Protein AF-A0A409W1I8-F1 (afdb_monomer_lite)

Radius of gyration: 42.02 Å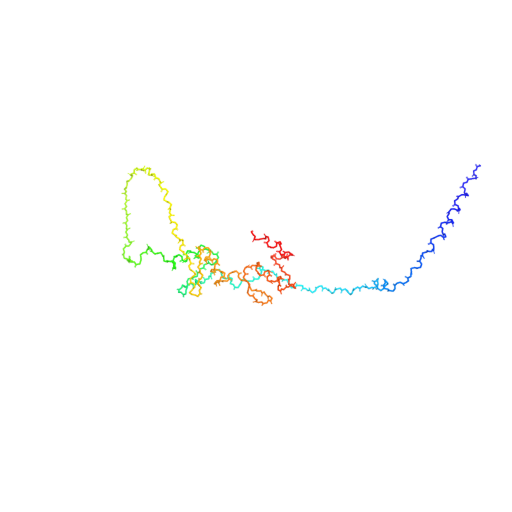; chains: 1; bounding box: 110×68×109 Å

Sequence (216 aa):
MTQCAAYRRSYLLARFNQQTNRLPRRRFDPIRNALATYTPPPRGPPEPMETIDIRNVPLVNAFLYNRCIAPLCEDFVDGGDPAAFVLHIRMKHRGLKGCCEQESRNCAGESDDDGDDEEAEVGEYKEQEEEKDSEGALHCLDPECATIAADEDVLYNHTITVHWNMDKHRCPKCSKTIGGHERGLARHIWSRHPDVKVLSGGRPISDWDEYRAWGA

pLDDT: mean 79.37, std 17.4, range [42.19, 97.19]

Foldseek 3Di:
DDDDDDPPDPPPVVVVPPPPPCPDPPPDDVVVVVVVPDDDDPDPDPDPQAEDALVPFDAPFPDQWDAAQAPPGRDTFRLVDLVSVVVCCVPPPVPPPPDDPPDPPDPPDDDDDDDDDDDDDPDDDDPDPPPPPQQPWDAANHPVGRDTHSDSVRNSVCCCVPPVRRQWTQAPPPRDIFGDHSLRNVVCCVVPPVSYFYHHPNHTPPDPVVVVVPPD

Structure (mmCIF, N/CA/C/O backbone):
data_AF-A0A409W1I8-F1
#
_entry.id   AF-A0A409W1I8-F1
#
loop_
_atom_site.group_PDB
_atom_site.id
_atom_site.type_symbol
_atom_site.label_atom_id
_atom_site.label_alt_id
_atom_site.label_comp_id
_atom_site.label_asym_id
_atom_site.label_entity_id
_atom_site.label_seq_id
_atom_site.pdbx_PDB_ins_code
_atom_site.Cartn_x
_atom_site.Cartn_y
_atom_site.Cartn_z
_atom_site.occupancy
_atom_site.B_iso_or_equiv
_atom_site.auth_seq_id
_atom_site.auth_comp_id
_atom_site.auth_asym_id
_atom_site.auth_atom_id
_atom_site.pdbx_PDB_model_num
ATOM 1 N N . MET A 1 1 ? -70.677 53.258 64.021 1.00 51.59 1 MET A N 1
ATOM 2 C CA . MET A 1 1 ? -71.608 52.295 63.395 1.00 51.59 1 MET A CA 1
ATOM 3 C C . MET A 1 1 ? -70.889 51.594 62.251 1.00 51.59 1 MET A C 1
ATOM 5 O O . MET A 1 1 ? -70.875 52.145 61.167 1.00 51.59 1 MET A O 1
ATOM 9 N N . THR A 1 2 ? -70.270 50.432 62.480 1.00 44.84 2 THR A N 1
ATOM 10 C CA . THR A 1 2 ? -69.770 49.547 61.403 1.00 44.84 2 THR A CA 1
ATOM 11 C C . THR A 1 2 ? -69.440 48.163 61.979 1.00 44.84 2 THR A C 1
ATOM 13 O O . THR A 1 2 ? -68.296 47.826 62.259 1.00 44.84 2 THR A O 1
ATOM 16 N N . GLN A 1 3 ? -70.476 47.343 62.168 1.00 46.91 3 GLN A N 1
ATOM 17 C CA . GLN A 1 3 ? -70.364 45.883 62.239 1.00 46.91 3 GLN A CA 1
ATOM 18 C C . GLN A 1 3 ? -71.091 45.327 61.013 1.00 46.91 3 GLN A C 1
ATOM 20 O O . GLN A 1 3 ? -72.315 45.300 61.016 1.00 46.91 3 GLN A O 1
ATOM 25 N N . CYS A 1 4 ? -70.369 44.946 59.954 1.00 52.38 4 CYS A N 1
ATOM 26 C CA . CYS A 1 4 ? -70.878 44.087 58.868 1.00 52.38 4 CYS A CA 1
ATOM 27 C C . CYS A 1 4 ? -69.763 43.767 57.855 1.00 52.38 4 CYS A C 1
ATOM 29 O O . CYS A 1 4 ? -69.696 44.392 56.803 1.00 52.38 4 CYS A O 1
ATOM 31 N N . ALA A 1 5 ? -68.874 42.806 58.145 1.00 51.56 5 ALA A N 1
ATOM 32 C CA . ALA A 1 5 ? -67.987 42.245 57.106 1.00 51.56 5 ALA A CA 1
ATOM 33 C C . ALA A 1 5 ? -67.347 40.873 57.425 1.00 51.56 5 ALA A C 1
ATOM 35 O O . ALA A 1 5 ? -66.432 40.464 56.719 1.00 51.56 5 ALA A O 1
ATOM 36 N N . ALA A 1 6 ? -67.775 40.139 58.461 1.00 52.59 6 ALA A N 1
ATOM 37 C CA . ALA A 1 6 ? -67.016 38.968 58.937 1.00 52.59 6 ALA A CA 1
ATOM 38 C C . ALA A 1 6 ? -67.727 37.604 58.812 1.00 52.59 6 ALA A C 1
ATOM 40 O O . ALA A 1 6 ? -67.253 36.632 59.389 1.00 52.59 6 ALA A O 1
ATOM 41 N N . TYR A 1 7 ? -68.838 37.485 58.069 1.00 52.19 7 TYR A N 1
ATOM 42 C CA . TYR A 1 7 ? -69.670 36.264 58.116 1.00 52.19 7 TYR A CA 1
ATOM 43 C C . TYR A 1 7 ? -69.936 35.553 56.772 1.00 52.19 7 TYR A C 1
ATOM 45 O O . TYR A 1 7 ? -70.933 34.855 56.624 1.00 52.19 7 TYR A O 1
ATOM 53 N N . ARG A 1 8 ? -69.067 35.686 55.758 1.00 51.91 8 ARG A N 1
ATOM 54 C CA . ARG A 1 8 ? -69.255 34.983 54.460 1.00 51.91 8 ARG A CA 1
ATOM 55 C C . ARG A 1 8 ? -68.022 34.270 53.883 1.00 51.91 8 ARG A C 1
ATOM 57 O O . ARG A 1 8 ? -68.004 33.970 52.695 1.00 51.91 8 ARG A O 1
ATOM 64 N N . ARG A 1 9 ? -66.999 33.949 54.687 1.00 51.38 9 ARG A N 1
ATOM 65 C CA . ARG A 1 9 ? -65.808 33.197 54.210 1.00 51.38 9 ARG A CA 1
ATOM 66 C C . ARG A 1 9 ? -65.642 31.774 54.757 1.00 51.38 9 ARG A C 1
ATOM 68 O O . ARG A 1 9 ? -64.768 31.061 54.283 1.00 51.38 9 ARG A O 1
ATOM 75 N N . SER A 1 10 ? -66.481 31.323 55.686 1.00 52.91 10 SER A N 1
ATOM 76 C CA . SER A 1 10 ? -66.305 30.022 56.354 1.00 52.91 10 SER A CA 1
ATOM 77 C C . SER A 1 10 ? -67.003 28.834 55.677 1.00 52.91 10 SER A C 1
ATOM 79 O O . SER A 1 10 ? -66.655 27.696 55.970 1.00 52.91 10 SER A O 1
ATOM 81 N N . TYR A 1 11 ? -67.932 29.049 54.737 1.00 50.25 11 TYR A N 1
ATOM 82 C CA . TYR A 1 11 ? -68.751 27.950 54.193 1.00 50.25 11 TYR A CA 1
ATOM 83 C C . TYR A 1 11 ? -68.292 27.360 52.847 1.00 50.25 11 TYR A C 1
ATOM 85 O O . TYR A 1 11 ? -68.778 26.296 52.469 1.00 50.25 11 TYR A O 1
ATOM 93 N N . LEU A 1 12 ? -67.331 27.966 52.135 1.00 51.12 12 LEU A N 1
ATOM 94 C CA . LEU A 1 12 ? -66.837 27.424 50.852 1.00 51.12 12 LEU A CA 1
ATOM 95 C C . LEU A 1 12 ? -65.575 26.548 50.970 1.00 51.12 12 LEU A C 1
ATOM 97 O O . LEU A 1 12 ? -65.317 25.743 50.081 1.00 51.12 12 LEU A O 1
ATOM 101 N N . LEU A 1 13 ? -64.834 26.611 52.082 1.00 51.97 13 LEU A N 1
ATOM 102 C CA . LEU A 1 13 ? -63.660 25.750 52.315 1.00 51.97 13 LEU A CA 1
ATOM 103 C C . LEU A 1 13 ? -64.008 24.361 52.883 1.00 51.97 13 LEU A C 1
ATOM 105 O O . LEU A 1 13 ? -63.177 23.458 52.846 1.00 51.97 13 LEU A O 1
ATOM 109 N N . ALA A 1 14 ? -65.240 24.148 53.358 1.00 52.56 14 ALA A N 1
ATOM 110 C CA . ALA A 1 14 ? -65.647 22.873 53.954 1.00 52.56 14 ALA A CA 1
ATOM 111 C C . ALA A 1 14 ? -66.131 21.821 52.932 1.00 52.56 14 ALA A C 1
ATOM 113 O O . ALA A 1 14 ? -66.128 20.632 53.241 1.00 52.56 14 ALA A O 1
ATOM 114 N N . ARG A 1 15 ? -66.511 22.214 51.704 1.00 48.47 15 ARG A N 1
ATOM 115 C CA . ARG A 1 15 ? -66.964 21.262 50.664 1.00 48.47 15 ARG A CA 1
ATOM 116 C C . ARG A 1 15 ? -65.869 20.778 49.714 1.00 48.47 15 ARG A C 1
ATOM 118 O O . ARG A 1 15 ? -66.042 19.730 49.104 1.00 48.47 15 ARG A O 1
ATOM 125 N N . PHE A 1 16 ? -64.734 21.471 49.630 1.00 49.16 16 PHE A N 1
ATOM 126 C CA . PHE A 1 16 ? -63.628 21.048 48.761 1.00 49.16 16 PHE A CA 1
ATOM 127 C C . PHE A 1 16 ? -62.739 19.956 49.386 1.00 49.16 16 PHE A C 1
ATOM 129 O O . PHE A 1 16 ? -61.975 19.303 48.683 1.00 49.16 16 PHE A O 1
ATOM 136 N N . ASN A 1 17 ? -62.865 19.708 50.696 1.00 49.81 17 ASN A N 1
ATOM 137 C CA . ASN A 1 17 ? -61.962 18.818 51.436 1.00 49.81 17 ASN A CA 1
ATOM 138 C C . ASN A 1 17 ? -62.467 17.370 51.610 1.00 49.81 17 ASN A C 1
ATOM 140 O O . ASN A 1 17 ? -61.800 16.561 52.248 1.00 49.81 17 ASN A O 1
ATOM 144 N N . GLN A 1 18 ? -63.631 17.015 51.050 1.00 52.94 18 GLN A N 1
ATOM 145 C CA . GLN A 1 18 ? -64.168 15.643 51.133 1.00 52.94 18 GLN A CA 1
ATOM 146 C C . GLN A 1 18 ? -64.043 14.830 49.833 1.00 52.94 18 GLN A C 1
ATOM 148 O O . GLN A 1 18 ? -64.330 13.635 49.846 1.00 52.94 18 GLN A O 1
ATOM 153 N N . GLN A 1 19 ? -63.584 15.421 48.722 1.00 54.00 19 GLN A N 1
ATOM 154 C CA . GLN A 1 19 ? -63.458 14.708 47.438 1.00 54.00 19 GLN A CA 1
ATOM 155 C C . GLN A 1 19 ? -62.031 14.260 47.082 1.00 54.00 19 GLN A C 1
ATOM 157 O O . GLN A 1 19 ? -61.868 13.442 46.182 1.00 54.00 19 GLN A O 1
ATOM 162 N N . THR A 1 20 ? -60.994 14.700 47.798 1.00 54.78 20 THR A N 1
ATOM 163 C CA . THR A 1 20 ? -59.593 14.402 47.434 1.00 54.78 20 THR A CA 1
ATOM 164 C C . THR A 1 20 ? -59.010 13.140 48.083 1.00 54.78 20 THR A C 1
ATOM 166 O O . THR A 1 20 ? -57.935 12.700 47.690 1.00 54.78 20 THR A O 1
ATOM 169 N N . ASN A 1 21 ? -59.717 12.490 49.015 1.00 55.75 21 ASN A N 1
ATOM 170 C CA . ASN A 1 21 ? -59.185 11.349 49.783 1.00 55.75 21 ASN A CA 1
ATOM 171 C C . ASN A 1 21 ? -59.593 9.957 49.273 1.00 55.75 21 ASN A C 1
ATOM 173 O O . ASN A 1 21 ? -59.450 8.961 49.981 1.00 55.75 21 ASN A O 1
ATOM 177 N N . ARG A 1 22 ? -60.071 9.848 48.031 1.00 56.28 22 ARG A N 1
ATOM 178 C CA . ARG A 1 22 ? -60.242 8.550 47.360 1.00 56.28 22 ARG A CA 1
ATOM 179 C C . ARG A 1 22 ? -59.278 8.430 46.194 1.00 56.28 22 ARG A C 1
ATOM 181 O O . ARG A 1 22 ? -59.695 8.221 45.059 1.00 56.28 22 ARG A O 1
ATOM 188 N N . LEU A 1 23 ? -57.979 8.551 46.475 1.00 65.12 23 LEU A N 1
ATOM 189 C CA . LEU A 1 23 ? -56.995 8.058 45.520 1.00 65.12 23 LEU A CA 1
ATOM 190 C C . LEU A 1 23 ? -57.298 6.569 45.293 1.00 65.12 23 LEU A C 1
ATOM 192 O O . LEU A 1 23 ? -57.394 5.816 46.270 1.00 65.12 23 LEU A O 1
ATOM 196 N N . PRO A 1 24 ? -57.529 6.141 44.040 1.00 68.00 24 PRO A N 1
ATOM 197 C CA . PRO A 1 24 ? -57.824 4.753 43.744 1.00 68.00 24 PRO A CA 1
ATOM 198 C C . PRO A 1 24 ? -56.685 3.914 44.307 1.00 68.00 24 PRO A C 1
ATOM 200 O O . PRO A 1 24 ? -55.518 4.164 43.995 1.00 68.00 24 PRO A O 1
ATOM 203 N N . ARG A 1 25 ? -57.025 2.953 45.177 1.00 68.31 25 ARG A N 1
ATOM 204 C CA . ARG A 1 25 ? -56.077 1.964 45.692 1.00 68.31 25 ARG A CA 1
ATOM 205 C C . ARG A 1 25 ? -55.400 1.332 44.483 1.00 68.31 25 ARG A C 1
ATOM 207 O O . ARG A 1 25 ? -56.008 0.510 43.796 1.00 68.31 25 ARG A O 1
ATOM 214 N N . ARG A 1 26 ? -54.173 1.770 44.183 1.00 74.44 26 ARG A N 1
ATOM 215 C CA . ARG A 1 26 ? -53.356 1.170 43.133 1.00 74.44 26 ARG A CA 1
ATOM 216 C C . ARG A 1 26 ? -53.223 -0.293 43.517 1.00 74.44 26 ARG A C 1
ATOM 218 O O . ARG A 1 26 ? -52.694 -0.599 44.584 1.00 74.44 26 ARG A O 1
ATOM 225 N N . ARG A 1 27 ? -53.785 -1.179 42.693 1.00 81.62 27 ARG A N 1
ATOM 226 C CA . ARG A 1 27 ? -53.572 -2.614 42.863 1.00 81.62 27 ARG A CA 1
ATOM 227 C C . ARG A 1 27 ? -52.066 -2.827 42.826 1.00 81.62 27 ARG A C 1
ATOM 229 O O . ARG A 1 27 ? -51.392 -2.292 41.946 1.00 81.62 27 ARG A O 1
ATOM 236 N N . PHE A 1 28 ? -51.562 -3.520 43.836 1.00 84.31 28 PHE A N 1
ATOM 237 C CA . PHE A 1 28 ? -50.166 -3.896 43.893 1.00 84.31 28 PHE A CA 1
ATOM 238 C C . PHE A 1 28 ? -49.864 -4.760 42.669 1.00 84.31 28 PHE A C 1
ATOM 240 O O . PHE A 1 28 ? -50.448 -5.831 42.511 1.00 84.31 28 PHE A O 1
ATOM 247 N N . ASP A 1 29 ? -49.013 -4.246 41.786 1.00 89.69 29 ASP A N 1
ATOM 248 C CA . ASP A 1 29 ? -48.508 -4.972 40.630 1.00 89.69 29 ASP A CA 1
ATOM 249 C C . ASP A 1 29 ? -47.079 -5.423 40.964 1.00 89.69 29 ASP A C 1
ATOM 251 O O . ASP A 1 29 ? -46.160 -4.591 40.972 1.00 89.69 29 ASP A O 1
ATOM 255 N N . PRO A 1 30 ? -46.884 -6.709 41.302 1.00 89.31 30 PRO A N 1
ATOM 256 C CA . PRO A 1 30 ? -45.584 -7.216 41.717 1.00 89.31 30 PRO A CA 1
ATOM 257 C C . PRO A 1 30 ? -44.529 -7.084 40.614 1.00 89.31 30 PRO A C 1
ATOM 259 O O . PRO A 1 30 ? -43.362 -6.875 40.934 1.00 89.31 30 PRO A O 1
ATOM 262 N N . ILE A 1 31 ? -44.917 -7.126 39.333 1.00 90.44 31 ILE A N 1
ATOM 263 C CA . ILE A 1 31 ? -43.986 -6.994 38.204 1.00 90.44 31 ILE A CA 1
ATOM 264 C C . ILE A 1 31 ? -43.498 -5.552 38.106 1.00 90.44 31 ILE A C 1
ATOM 266 O O . ILE A 1 31 ? -42.300 -5.298 37.999 1.00 90.44 31 ILE A O 1
ATOM 270 N N . ARG A 1 32 ? -44.415 -4.583 38.205 1.00 88.06 32 ARG A N 1
ATOM 271 C CA . ARG A 1 32 ? -44.055 -3.161 38.154 1.00 88.06 32 ARG A CA 1
ATOM 272 C C . ARG A 1 32 ? -43.187 -2.745 39.340 1.00 88.06 32 ARG A C 1
ATOM 274 O O . ARG A 1 32 ? -42.297 -1.918 39.168 1.00 88.06 32 ARG A O 1
ATOM 281 N N . ASN A 1 33 ? -43.427 -3.317 40.520 1.00 89.12 33 ASN A N 1
ATOM 282 C CA . ASN A 1 33 ? -42.585 -3.072 41.689 1.00 89.12 33 ASN A CA 1
ATOM 283 C C . ASN A 1 33 ? -41.202 -3.724 41.532 1.00 89.12 33 ASN A C 1
ATOM 285 O O . ASN A 1 33 ? -40.198 -3.063 41.762 1.00 89.12 33 ASN A O 1
ATOM 289 N N . ALA A 1 34 ? -41.142 -4.968 41.043 1.00 88.44 34 ALA A N 1
ATOM 290 C CA . ALA A 1 34 ? -39.881 -5.654 40.768 1.00 88.44 34 ALA A CA 1
ATOM 291 C C . ALA A 1 34 ? -39.017 -4.894 39.747 1.00 88.44 34 ALA A C 1
ATOM 293 O O . ALA A 1 34 ? -37.824 -4.718 39.978 1.00 88.44 34 ALA A O 1
ATOM 294 N N . LEU A 1 35 ? -39.620 -4.375 38.670 1.00 90.12 35 LEU A N 1
ATOM 295 C CA . LEU A 1 35 ? -38.932 -3.530 37.686 1.00 90.12 35 LEU A CA 1
ATOM 296 C C . LEU A 1 35 ? -38.488 -2.183 38.271 1.00 90.12 35 LEU A C 1
ATOM 298 O O . LEU A 1 35 ? -37.423 -1.696 37.912 1.00 90.12 35 LEU A O 1
ATOM 302 N N . ALA A 1 36 ? -39.271 -1.591 39.179 1.00 88.31 36 ALA A N 1
ATOM 303 C CA . ALA A 1 36 ? -38.895 -0.348 39.855 1.00 88.31 36 ALA A CA 1
ATOM 304 C C . ALA A 1 36 ? -37.726 -0.538 40.837 1.00 88.31 36 ALA A C 1
ATOM 306 O O . ALA A 1 36 ? -36.961 0.396 41.058 1.00 88.31 36 ALA A O 1
ATOM 307 N N . THR A 1 37 ? -37.579 -1.736 41.413 1.00 89.94 37 THR A N 1
ATOM 308 C CA . THR A 1 37 ? -36.455 -2.100 42.291 1.00 89.94 37 THR A CA 1
ATOM 309 C C . THR A 1 37 ? -35.274 -2.734 41.557 1.00 89.94 37 THR A C 1
ATOM 311 O O . THR A 1 37 ? -34.209 -2.895 42.150 1.00 89.94 37 THR A O 1
ATOM 314 N N . TYR A 1 38 ? -35.442 -3.117 40.289 1.00 89.69 38 TYR A N 1
ATOM 315 C CA . TYR A 1 38 ? -34.365 -3.683 39.490 1.00 89.69 38 TYR A CA 1
ATOM 316 C C . TYR A 1 38 ? -33.425 -2.570 39.037 1.00 89.69 38 TYR A C 1
ATOM 318 O O . TYR A 1 38 ? -33.612 -1.938 37.998 1.00 89.69 38 TYR A O 1
ATOM 326 N N . THR A 1 39 ? -32.380 -2.349 39.822 1.00 88.50 39 THR A N 1
ATOM 327 C CA . THR A 1 39 ? -31.193 -1.645 39.354 1.00 88.50 39 THR A CA 1
ATOM 328 C C . THR A 1 39 ? -30.332 -2.690 38.650 1.00 88.50 39 THR A C 1
ATOM 330 O O . THR A 1 39 ? -29.829 -3.589 39.332 1.00 88.50 39 THR A O 1
ATOM 333 N N . PRO A 1 40 ? -30.176 -2.653 37.311 1.00 85.94 40 PRO A N 1
ATOM 334 C CA . PRO A 1 40 ? -29.247 -3.558 36.652 1.00 85.94 40 PRO A CA 1
ATOM 335 C C . PRO A 1 40 ? -27.875 -3.404 37.318 1.00 85.94 40 PRO A C 1
ATOM 337 O O . PRO A 1 40 ? -27.510 -2.278 37.681 1.00 85.94 40 PRO A O 1
ATOM 340 N N . PRO A 1 41 ? -27.129 -4.506 37.518 1.00 86.25 41 PRO A N 1
ATOM 341 C CA . PRO A 1 41 ? -25.798 -4.419 38.096 1.00 86.25 41 PRO A CA 1
ATOM 342 C C . PRO A 1 41 ? -24.999 -3.374 37.309 1.00 86.25 41 PRO A C 1
ATOM 344 O O . PRO A 1 41 ? -25.114 -3.343 36.075 1.00 86.25 41 PRO A O 1
ATOM 347 N N . PRO A 1 42 ? -24.254 -2.481 37.989 1.00 84.12 42 PRO A N 1
ATOM 348 C CA . PRO A 1 42 ? -23.443 -1.490 37.304 1.00 84.12 42 PRO A CA 1
ATOM 349 C C . PRO A 1 42 ? -22.587 -2.238 36.292 1.00 84.12 42 PRO A C 1
ATOM 351 O O . PRO A 1 42 ? -21.862 -3.168 36.655 1.00 84.12 42 PRO A O 1
ATOM 354 N N . ARG A 1 43 ? -22.741 -1.890 35.008 1.00 84.38 43 ARG A N 1
ATOM 355 C CA . ARG A 1 43 ? -21.850 -2.417 33.977 1.00 84.38 43 ARG A CA 1
ATOM 356 C C . ARG A 1 43 ? -20.450 -2.086 34.473 1.00 84.38 43 ARG A C 1
ATOM 358 O O . ARG A 1 43 ? -20.193 -0.925 34.801 1.00 84.38 43 ARG A O 1
ATOM 365 N N . GLY A 1 44 ? -19.606 -3.107 34.619 1.00 81.69 44 GLY A N 1
ATOM 366 C CA . GLY A 1 44 ? -18.213 -2.897 34.992 1.00 81.69 44 GLY A CA 1
ATOM 367 C C . GLY A 1 44 ? -17.585 -1.841 34.077 1.00 81.69 44 GLY A C 1
ATOM 368 O O . GLY A 1 44 ? -18.122 -1.590 32.988 1.00 81.69 44 GLY A O 1
ATOM 369 N N . PRO A 1 45 ? -16.490 -1.190 34.507 1.00 79.31 45 PRO A N 1
ATOM 370 C CA . PRO A 1 45 ? -15.769 -0.285 33.624 1.00 79.31 45 PRO A CA 1
ATOM 371 C C . PRO A 1 45 ? -15.551 -1.011 32.290 1.00 79.31 45 PRO A C 1
ATOM 373 O O . PRO A 1 45 ? -15.152 -2.179 32.319 1.00 79.31 45 PRO A O 1
ATOM 376 N N . PRO A 1 46 ? -15.909 -0.391 31.150 1.00 77.62 46 PRO A N 1
ATOM 377 C CA . PRO A 1 46 ? -15.731 -1.033 29.859 1.00 77.62 46 PRO A CA 1
ATOM 378 C C . PRO A 1 46 ? -14.279 -1.492 29.775 1.00 77.62 46 PRO A C 1
ATOM 380 O O . PRO A 1 46 ? -13.376 -0.707 30.080 1.00 77.62 46 PRO A O 1
ATOM 383 N N . GLU A 1 47 ? -14.069 -2.767 29.443 1.00 77.88 47 GLU A N 1
ATOM 384 C CA . GLU A 1 47 ? -12.716 -3.276 29.252 1.00 77.88 47 GLU A CA 1
ATOM 385 C C . GLU A 1 47 ? -11.988 -2.351 28.270 1.00 77.88 47 GLU A C 1
ATOM 387 O O . GLU A 1 47 ? -12.614 -1.848 27.326 1.00 77.88 47 GLU A O 1
ATOM 392 N N . PRO A 1 48 ? -10.703 -2.046 28.518 1.00 77.62 48 PRO A N 1
ATOM 393 C CA . PRO A 1 48 ? -9.956 -1.162 27.644 1.00 77.62 48 PRO A CA 1
ATOM 394 C C . PRO A 1 48 ? -9.945 -1.782 26.248 1.00 77.62 48 PRO A C 1
ATOM 396 O O . PRO A 1 48 ? -9.296 -2.798 26.018 1.00 77.62 48 PRO A O 1
ATOM 399 N N . MET A 1 49 ? -10.700 -1.183 25.324 1.00 82.69 49 MET A N 1
ATOM 400 C CA . MET A 1 49 ? -10.655 -1.587 23.924 1.00 82.69 49 MET A CA 1
ATOM 401 C C . MET A 1 49 ? -9.227 -1.387 23.422 1.00 82.69 49 MET A C 1
ATOM 403 O O . MET A 1 49 ? -8.652 -0.309 23.596 1.00 82.69 49 MET A O 1
ATOM 407 N N . GLU A 1 50 ? -8.663 -2.421 22.804 1.00 93.88 50 GLU A N 1
ATOM 408 C CA . GLU A 1 50 ? -7.346 -2.354 22.179 1.00 93.88 50 GLU A CA 1
ATOM 409 C C . GLU A 1 50 ? -7.407 -1.311 21.052 1.00 93.88 50 GLU A C 1
ATOM 411 O O . GLU A 1 50 ? -8.282 -1.360 20.185 1.00 93.88 50 GLU A O 1
ATOM 416 N N . THR A 1 51 ? -6.516 -0.320 21.085 1.00 94.81 51 THR A N 1
ATOM 417 C CA . THR A 1 51 ? -6.455 0.743 20.073 1.00 94.81 51 THR A CA 1
ATOM 418 C C . THR A 1 51 ? -5.210 0.592 19.221 1.00 94.81 51 THR A C 1
ATOM 420 O O . THR A 1 51 ? -4.110 0.491 19.763 1.00 94.81 51 THR A O 1
ATOM 423 N N . ILE A 1 52 ? -5.367 0.655 17.901 1.00 95.69 52 ILE A N 1
ATOM 424 C CA . ILE A 1 52 ? -4.261 0.552 16.945 1.00 95.69 52 ILE A CA 1
ATOM 425 C C . ILE A 1 52 ? -4.273 1.775 16.035 1.00 95.69 52 ILE A C 1
ATOM 427 O O . ILE A 1 52 ? -5.248 2.001 15.322 1.00 95.69 52 ILE A O 1
ATOM 431 N N . ASP A 1 53 ? -3.188 2.552 16.045 1.00 95.44 53 ASP A N 1
ATOM 432 C CA . ASP A 1 53 ? -2.977 3.642 15.089 1.00 95.44 53 ASP A CA 1
ATOM 433 C C . ASP A 1 53 ? -2.262 3.116 13.848 1.00 95.44 53 ASP A C 1
ATOM 435 O O . ASP A 1 53 ? -1.111 2.683 13.925 1.00 95.44 53 ASP A O 1
ATOM 439 N N . ILE A 1 54 ? -2.948 3.141 12.706 1.00 94.25 54 ILE A N 1
ATOM 440 C CA . ILE A 1 54 ? -2.439 2.582 11.447 1.00 94.25 54 ILE A CA 1
ATOM 441 C C . ILE A 1 54 ? -1.174 3.282 10.955 1.00 94.25 54 ILE A C 1
ATOM 443 O O . ILE A 1 54 ? -0.342 2.622 10.344 1.00 94.25 54 ILE A O 1
ATOM 447 N N . ARG A 1 55 ? -0.978 4.565 11.288 1.00 92.50 55 ARG A N 1
ATOM 448 C CA . ARG A 1 55 ? 0.235 5.314 10.916 1.00 92.50 55 ARG A CA 1
ATOM 449 C C . ARG A 1 55 ? 1.476 4.845 11.668 1.00 92.50 55 ARG A C 1
ATOM 451 O O . ARG A 1 55 ? 2.595 5.063 11.220 1.00 92.50 55 ARG A O 1
ATOM 458 N N . ASN A 1 56 ? 1.273 4.198 12.815 1.00 95.12 56 ASN A N 1
ATOM 459 C CA . ASN A 1 56 ? 2.349 3.631 13.621 1.00 95.12 56 ASN A CA 1
ATOM 460 C C . ASN A 1 56 ? 2.616 2.161 13.271 1.00 95.12 56 ASN A C 1
ATOM 462 O O . ASN A 1 56 ? 3.524 1.559 13.844 1.00 95.12 56 ASN A O 1
ATOM 466 N N . VAL A 1 57 ? 1.832 1.558 12.367 1.00 93.62 57 VAL A N 1
ATOM 467 C CA . VAL A 1 57 ? 2.058 0.176 11.941 1.00 93.62 57 VAL A CA 1
ATOM 468 C C . VAL A 1 57 ? 3.134 0.167 10.855 1.00 93.62 57 VAL A C 1
ATOM 470 O O . VAL A 1 57 ? 2.893 0.681 9.759 1.00 93.62 57 VAL A O 1
ATOM 473 N N . PRO A 1 58 ? 4.306 -0.440 11.116 1.00 90.75 58 PRO A N 1
ATOM 474 C CA . PRO A 1 58 ? 5.411 -0.405 10.174 1.00 90.75 58 PRO A CA 1
ATOM 475 C C . PRO A 1 58 ? 5.053 -1.120 8.868 1.00 90.75 58 PRO A C 1
ATOM 477 O O . PRO A 1 58 ? 4.327 -2.124 8.851 1.00 90.75 58 PRO A O 1
ATOM 480 N N . LEU A 1 59 ? 5.602 -0.603 7.770 1.00 91.94 59 LEU A N 1
ATOM 481 C CA . LEU A 1 59 ? 5.603 -1.289 6.484 1.00 91.94 59 LEU A CA 1
ATOM 482 C C . LEU A 1 59 ? 6.405 -2.589 6.585 1.00 91.94 59 LEU A C 1
ATOM 484 O O . LEU A 1 59 ? 7.364 -2.692 7.350 1.00 91.94 59 LEU A O 1
ATOM 488 N N . VAL A 1 60 ? 6.014 -3.588 5.794 1.00 91.19 60 VAL A N 1
ATOM 489 C CA . VAL A 1 60 ? 6.771 -4.842 5.667 1.00 91.19 60 VAL A CA 1
ATOM 490 C C . VAL A 1 60 ? 8.148 -4.567 5.080 1.00 91.19 60 VAL A C 1
ATOM 492 O O . VAL A 1 60 ? 9.130 -5.145 5.539 1.00 91.19 60 VAL A O 1
ATOM 495 N N . ASN A 1 61 ? 8.210 -3.662 4.105 1.00 89.81 61 ASN A N 1
ATOM 496 C CA . ASN A 1 61 ? 9.449 -3.120 3.593 1.00 89.81 61 ASN A CA 1
ATOM 497 C C . ASN A 1 61 ? 9.490 -1.613 3.857 1.00 89.81 61 ASN A C 1
ATOM 499 O O . ASN A 1 61 ? 8.791 -0.842 3.206 1.00 89.81 61 ASN A O 1
ATOM 503 N N . ALA A 1 62 ? 10.289 -1.213 4.844 1.00 85.31 62 ALA A N 1
ATOM 504 C CA . ALA A 1 62 ? 10.511 0.190 5.184 1.00 85.31 62 ALA A CA 1
ATOM 505 C C . ALA A 1 62 ? 11.728 0.794 4.459 1.00 85.31 62 ALA A C 1
ATOM 507 O O . ALA A 1 62 ? 12.053 1.960 4.681 1.00 85.31 62 ALA A O 1
ATOM 508 N N . PHE A 1 63 ? 12.435 0.011 3.638 1.00 86.81 63 PHE A N 1
ATOM 509 C CA . PHE A 1 63 ? 13.622 0.483 2.942 1.00 86.81 63 PHE A CA 1
ATOM 510 C C . PHE A 1 63 ? 13.229 1.262 1.688 1.00 86.81 63 PHE A C 1
ATOM 512 O O . PHE A 1 63 ? 12.529 0.755 0.812 1.00 86.81 63 PHE A O 1
ATOM 519 N N . LEU A 1 64 ? 13.722 2.498 1.609 1.00 84.88 64 LEU A N 1
ATOM 520 C CA . LEU A 1 64 ? 13.593 3.337 0.418 1.00 84.88 64 LEU A CA 1
ATOM 521 C C . LEU A 1 64 ? 14.458 2.801 -0.725 1.00 84.88 64 LEU A C 1
ATOM 523 O O . LEU A 1 64 ? 14.041 2.832 -1.871 1.00 84.88 64 LEU A O 1
ATOM 527 N N . TYR A 1 65 ? 15.618 2.225 -0.412 1.00 91.75 65 TYR A N 1
ATOM 528 C CA . TYR A 1 65 ? 16.524 1.657 -1.404 1.00 91.75 65 TYR A CA 1
ATOM 529 C C . TYR A 1 65 ? 16.333 0.152 -1.507 1.00 91.75 65 TYR A C 1
ATOM 531 O O . TYR A 1 65 ? 16.558 -0.582 -0.542 1.00 91.75 65 TYR A O 1
ATOM 539 N N . ASN A 1 66 ? 15.958 -0.308 -2.693 1.00 92.75 66 ASN A N 1
ATOM 540 C CA . ASN A 1 66 ? 15.711 -1.712 -2.971 1.00 92.75 66 ASN A CA 1
ATOM 541 C C . ASN A 1 66 ? 16.678 -2.211 -4.035 1.00 92.75 66 ASN A C 1
ATOM 543 O O . ASN A 1 66 ? 17.057 -1.474 -4.941 1.00 92.75 66 ASN A O 1
ATOM 547 N N . ARG A 1 67 ? 17.089 -3.477 -3.932 1.00 93.62 67 ARG A N 1
ATOM 548 C CA . ARG A 1 67 ? 17.876 -4.097 -4.999 1.00 93.62 67 ARG A CA 1
ATOM 549 C C . ARG A 1 67 ? 17.070 -4.101 -6.292 1.00 93.62 67 ARG A C 1
ATOM 551 O O . ARG A 1 67 ? 15.855 -4.337 -6.272 1.00 93.62 67 ARG A O 1
ATOM 558 N N . CYS A 1 68 ? 17.759 -3.854 -7.401 1.00 95.31 68 CYS A N 1
ATOM 559 C CA . CYS A 1 68 ? 17.179 -4.061 -8.713 1.00 95.31 68 CYS A CA 1
ATOM 560 C C . CYS A 1 68 ? 16.664 -5.503 -8.840 1.00 95.31 68 CYS A C 1
ATOM 562 O O . CYS A 1 68 ? 17.248 -6.446 -8.309 1.00 95.31 68 CYS A O 1
ATOM 564 N N . ILE A 1 69 ? 15.535 -5.652 -9.526 1.00 94.81 69 ILE A N 1
ATOM 565 C CA . ILE A 1 69 ? 14.848 -6.936 -9.689 1.00 94.81 69 ILE A CA 1
ATOM 566 C C . ILE A 1 69 ? 15.558 -7.827 -10.718 1.00 94.81 69 ILE A C 1
ATOM 568 O O . ILE A 1 69 ? 15.433 -9.047 -10.672 1.00 94.81 69 ILE A O 1
ATOM 572 N N . ALA A 1 70 ? 16.332 -7.237 -11.632 1.00 93.00 70 ALA A N 1
ATOM 573 C CA . ALA A 1 70 ? 17.090 -8.001 -12.610 1.00 93.00 70 ALA A CA 1
ATOM 574 C C . ALA A 1 70 ? 18.139 -8.897 -11.906 1.00 93.00 70 ALA A C 1
ATOM 576 O O . ALA A 1 70 ? 18.939 -8.389 -11.118 1.00 93.00 70 ALA A O 1
ATOM 577 N N . PRO A 1 71 ? 18.219 -10.203 -12.227 1.00 87.69 71 PRO A N 1
ATOM 578 C CA . PRO A 1 71 ? 18.974 -11.199 -11.453 1.00 87.69 71 PRO A CA 1
ATOM 579 C C . PRO A 1 71 ? 20.498 -10.993 -11.432 1.00 87.69 71 PRO A C 1
ATOM 581 O O . PRO A 1 71 ? 21.186 -11.609 -10.622 1.00 87.69 71 PRO A O 1
ATOM 584 N N . LEU A 1 72 ? 21.031 -10.140 -12.312 1.00 90.00 72 LEU A N 1
ATOM 585 C CA . LEU A 1 72 ? 22.461 -9.818 -12.419 1.00 90.00 72 LEU A CA 1
ATOM 586 C C . LEU A 1 72 ? 22.780 -8.359 -12.068 1.00 90.00 72 LEU A C 1
ATOM 588 O O . LEU A 1 72 ? 23.918 -7.918 -12.216 1.00 90.00 72 LEU A O 1
ATOM 592 N N . CYS A 1 73 ? 21.783 -7.588 -11.639 1.00 92.00 73 CYS A N 1
ATOM 593 C CA . CYS A 1 73 ? 21.962 -6.192 -11.290 1.00 92.00 73 CYS A CA 1
ATOM 594 C C . CYS A 1 73 ? 22.094 -6.046 -9.777 1.00 92.00 73 CYS A C 1
ATOM 596 O O . CYS A 1 73 ? 21.143 -6.270 -9.035 1.00 92.00 73 CYS A O 1
ATOM 598 N N . GLU A 1 74 ? 23.278 -5.652 -9.317 1.00 94.00 74 GLU A N 1
ATOM 599 C CA . GLU A 1 74 ? 23.544 -5.446 -7.887 1.00 94.00 74 GLU A CA 1
ATOM 600 C C . GLU A 1 74 ? 23.261 -4.011 -7.419 1.00 94.00 74 GLU A C 1
ATOM 602 O O . GLU A 1 74 ? 23.389 -3.713 -6.230 1.00 94.00 74 GLU A O 1
ATOM 607 N N . ASP A 1 75 ? 22.860 -3.132 -8.341 1.00 95.44 75 ASP A N 1
ATOM 608 C CA . ASP A 1 75 ? 22.554 -1.739 -8.046 1.00 95.44 75 ASP A CA 1
ATOM 609 C C . ASP A 1 75 ? 21.314 -1.631 -7.142 1.00 95.44 75 ASP A C 1
ATOM 611 O O . ASP A 1 75 ? 20.348 -2.401 -7.235 1.00 95.44 75 ASP A O 1
ATOM 615 N N . PHE A 1 76 ? 21.340 -0.624 -6.273 1.00 94.75 76 PHE A N 1
ATOM 616 C CA . PHE A 1 76 ? 20.193 -0.228 -5.469 1.00 94.75 76 PHE A CA 1
ATOM 617 C C . PHE A 1 76 ? 19.450 0.898 -6.175 1.00 94.75 76 PHE A C 1
ATOM 619 O O . PHE A 1 76 ? 20.054 1.857 -6.653 1.00 94.75 76 PHE A O 1
ATOM 626 N N . VAL A 1 77 ? 18.131 0.779 -6.208 1.00 94.75 77 VAL A N 1
ATOM 627 C CA . VAL A 1 77 ? 17.224 1.753 -6.797 1.00 94.75 77 VAL A CA 1
ATOM 628 C C . VAL A 1 77 ? 16.440 2.417 -5.678 1.00 94.75 77 VAL A C 1
ATOM 630 O O . VAL A 1 77 ? 15.962 1.737 -4.766 1.00 94.75 77 VAL A O 1
ATOM 633 N N . ASP A 1 78 ? 16.320 3.740 -5.741 1.00 92.25 78 ASP A N 1
ATOM 634 C CA . ASP A 1 78 ? 15.422 4.477 -4.860 1.00 92.25 78 ASP A CA 1
ATOM 635 C C . ASP A 1 78 ? 13.973 4.178 -5.265 1.00 92.25 78 ASP A C 1
ATOM 637 O O . ASP A 1 78 ? 13.496 4.611 -6.310 1.00 92.25 78 ASP A O 1
ATOM 641 N N . GLY A 1 79 ? 13.285 3.382 -4.452 1.00 87.94 79 GLY A N 1
ATOM 642 C CA . GLY A 1 79 ? 11.880 3.045 -4.631 1.00 87.94 79 GLY A CA 1
ATOM 643 C C . GLY A 1 79 ? 10.916 4.114 -4.125 1.00 87.94 79 GLY A C 1
ATOM 644 O O . GLY A 1 79 ? 9.710 3.901 -4.184 1.00 87.94 79 GLY A O 1
ATOM 645 N N . GLY A 1 80 ? 11.420 5.234 -3.600 1.00 89.38 80 GLY A N 1
ATOM 646 C CA . GLY A 1 80 ? 10.626 6.430 -3.332 1.00 89.38 80 GLY A CA 1
ATOM 647 C C . GLY A 1 80 ? 10.502 7.364 -4.539 1.00 89.38 80 GLY A C 1
ATOM 648 O O . GLY A 1 80 ? 9.592 8.193 -4.551 1.00 89.38 80 GLY A O 1
ATOM 649 N N . ASP A 1 81 ? 11.376 7.229 -5.542 1.00 92.44 81 ASP A N 1
ATOM 650 C CA . ASP A 1 81 ? 11.413 8.083 -6.730 1.00 92.44 81 ASP A CA 1
ATOM 651 C C . ASP A 1 81 ? 11.160 7.271 -8.020 1.00 92.44 81 ASP A C 1
ATOM 653 O O . ASP A 1 81 ? 12.057 6.574 -8.513 1.00 92.44 81 ASP A O 1
ATOM 657 N N . PRO A 1 82 ? 9.957 7.386 -8.619 1.00 91.62 82 PRO A N 1
ATOM 658 C CA . PRO A 1 82 ? 9.645 6.740 -9.890 1.00 91.62 82 PRO A CA 1
ATOM 659 C C . PRO A 1 82 ? 10.641 7.103 -11.000 1.00 91.62 82 PRO A C 1
ATOM 661 O O . PRO A 1 82 ? 11.009 6.245 -11.803 1.00 91.62 82 PRO A O 1
ATOM 664 N N . ALA A 1 83 ? 11.125 8.350 -11.034 1.00 92.75 83 ALA A N 1
ATOM 665 C CA . ALA A 1 83 ? 12.035 8.813 -12.077 1.00 92.75 83 ALA A CA 1
ATOM 666 C C . ALA A 1 83 ? 13.409 8.139 -11.962 1.00 92.75 83 ALA A C 1
ATOM 668 O O . ALA A 1 83 ? 13.966 7.705 -12.975 1.00 92.75 83 ALA A O 1
ATOM 669 N N . ALA A 1 84 ? 13.933 7.982 -10.742 1.00 93.62 84 ALA A N 1
ATOM 670 C CA . ALA A 1 84 ? 15.175 7.254 -10.491 1.00 93.62 84 ALA A CA 1
ATOM 671 C C . ALA A 1 84 ? 15.077 5.785 -10.930 1.00 93.62 84 ALA A C 1
ATOM 673 O O . ALA A 1 84 ? 16.004 5.261 -11.556 1.00 93.62 84 ALA A O 1
ATOM 674 N N . PHE A 1 85 ? 13.942 5.129 -10.665 1.00 93.88 85 PHE A N 1
ATOM 675 C CA . PHE A 1 85 ? 13.686 3.764 -11.126 1.00 93.88 85 PHE A CA 1
ATOM 676 C C . PHE A 1 85 ? 13.667 3.653 -12.650 1.00 93.88 85 PHE A C 1
ATOM 678 O O . PHE A 1 85 ? 14.359 2.808 -13.224 1.00 93.88 85 PHE A O 1
ATOM 685 N N . VAL A 1 86 ? 12.913 4.525 -13.315 1.00 91.56 86 VAL A N 1
ATOM 686 C CA . VAL A 1 86 ? 12.823 4.545 -14.777 1.00 91.56 86 VAL A CA 1
ATOM 687 C C . VAL A 1 86 ? 14.188 4.795 -15.406 1.00 91.56 86 VAL A C 1
ATOM 689 O O . VAL A 1 86 ? 14.595 4.068 -16.317 1.00 91.56 86 VAL A O 1
ATOM 692 N N . LEU A 1 87 ? 14.926 5.782 -14.895 1.00 92.44 87 LEU A N 1
ATOM 693 C CA . LEU A 1 87 ? 16.266 6.100 -15.369 1.00 92.44 87 LEU A CA 1
ATOM 694 C C . LEU A 1 87 ? 17.206 4.901 -15.201 1.00 92.44 87 LEU A C 1
ATOM 696 O O . LEU A 1 87 ? 17.924 4.556 -16.138 1.00 92.44 87 LEU A O 1
ATOM 700 N N . HIS A 1 88 ? 17.156 4.221 -14.052 1.00 94.38 88 HIS A N 1
ATOM 701 C CA . HIS A 1 88 ? 17.926 3.002 -13.818 1.00 94.38 88 HIS A CA 1
ATOM 702 C C . HIS A 1 88 ? 17.608 1.922 -14.865 1.00 94.38 88 HIS A C 1
ATOM 704 O O . HIS A 1 88 ? 18.527 1.390 -15.491 1.00 94.38 88 HIS A O 1
ATOM 710 N N . ILE A 1 89 ? 16.325 1.632 -15.114 1.00 92.06 89 ILE A N 1
ATOM 711 C CA . ILE A 1 89 ? 15.915 0.627 -16.107 1.00 92.06 89 ILE A CA 1
ATOM 712 C C . ILE A 1 89 ? 16.383 0.995 -17.515 1.00 92.06 89 ILE A C 1
ATOM 714 O O . ILE A 1 89 ? 16.944 0.147 -18.216 1.00 92.06 89 ILE A O 1
ATOM 718 N N . ARG A 1 90 ? 16.186 2.248 -17.935 1.00 90.12 90 ARG A N 1
ATOM 719 C CA . ARG A 1 90 ? 16.594 2.719 -19.266 1.00 90.12 90 ARG A CA 1
ATOM 720 C C . ARG A 1 90 ? 18.103 2.596 -19.468 1.00 90.12 90 ARG A C 1
ATOM 722 O O . ARG A 1 90 ? 18.537 2.077 -20.492 1.00 90.12 90 ARG A O 1
ATOM 729 N N . MET A 1 91 ? 18.887 3.012 -18.476 1.00 90.56 91 MET A N 1
ATOM 730 C CA . MET A 1 91 ? 20.346 3.049 -18.573 1.00 90.56 91 MET A CA 1
ATOM 731 C C . MET A 1 91 ? 20.996 1.669 -18.461 1.00 90.56 91 MET A C 1
ATOM 733 O O . MET A 1 91 ? 21.993 1.412 -19.130 1.00 90.56 91 MET A O 1
ATOM 737 N N . LYS A 1 92 ? 20.469 0.787 -17.603 1.00 91.69 92 LYS A N 1
ATOM 738 C CA . LYS A 1 92 ? 21.128 -0.485 -17.261 1.00 91.69 92 LYS A CA 1
ATOM 739 C C . LYS A 1 92 ? 20.548 -1.701 -17.970 1.00 91.69 92 LYS A C 1
ATOM 741 O O . LYS A 1 92 ? 21.290 -2.648 -18.203 1.00 91.69 92 LYS A O 1
ATOM 746 N N . HIS A 1 93 ? 19.258 -1.683 -18.310 1.00 89.19 93 HIS A N 1
ATOM 747 C CA . HIS A 1 93 ? 18.546 -2.893 -18.750 1.00 89.19 93 HIS A CA 1
ATOM 748 C C . HIS A 1 93 ? 17.974 -2.808 -20.156 1.00 89.19 93 HIS A C 1
ATOM 750 O O . HIS A 1 93 ? 17.881 -3.829 -20.828 1.00 89.19 93 HIS A O 1
ATOM 756 N N . ARG A 1 94 ? 17.611 -1.616 -20.641 1.00 81.69 94 ARG A N 1
ATOM 757 C CA . ARG A 1 94 ? 17.078 -1.484 -22.009 1.00 81.69 94 ARG A CA 1
ATOM 758 C C . ARG A 1 94 ? 18.146 -1.375 -23.084 1.00 81.69 94 ARG A C 1
ATOM 760 O O . ARG A 1 94 ? 17.825 -1.569 -24.252 1.00 81.69 94 ARG A O 1
ATOM 767 N N . GLY A 1 95 ? 19.389 -1.114 -22.678 1.00 69.38 95 GLY A N 1
ATOM 768 C CA . GLY A 1 95 ? 20.463 -0.729 -23.576 1.00 69.38 95 GLY A CA 1
ATOM 769 C C . GLY A 1 95 ? 20.109 0.585 -24.271 1.00 69.38 95 GLY A C 1
ATOM 770 O O . GLY A 1 95 ? 19.087 0.709 -24.944 1.00 69.38 95 GLY A O 1
ATOM 771 N N . LEU A 1 96 ? 20.980 1.584 -24.189 1.00 53.97 96 LEU A N 1
ATOM 772 C CA . LEU A 1 96 ? 21.028 2.563 -25.270 1.00 53.97 96 LEU A CA 1
ATOM 773 C C . LEU A 1 96 ? 21.433 1.771 -26.514 1.00 53.97 96 LEU A C 1
ATOM 775 O O . LEU A 1 96 ? 22.618 1.586 -26.773 1.00 53.97 96 LEU A O 1
ATOM 779 N N . LYS A 1 97 ? 20.460 1.250 -27.266 1.00 51.19 97 LYS A N 1
ATOM 780 C CA . LYS A 1 97 ? 20.665 0.439 -28.476 1.00 51.19 97 LYS A CA 1
ATOM 781 C C . LYS A 1 97 ? 21.299 1.252 -29.626 1.00 51.19 97 LYS A C 1
ATOM 783 O O . LYS A 1 97 ? 21.137 0.901 -30.786 1.00 51.19 97 LYS A O 1
ATOM 788 N N . GLY A 1 98 ? 22.007 2.341 -29.316 1.00 50.12 98 GLY A N 1
ATOM 789 C CA . GLY A 1 98 ? 22.520 3.322 -30.263 1.00 50.12 98 GLY A CA 1
ATOM 790 C C . GLY A 1 98 ? 23.774 4.092 -29.833 1.00 50.12 98 GLY A C 1
ATOM 791 O O . GLY A 1 98 ? 24.081 5.079 -30.488 1.00 50.12 98 GLY A O 1
ATOM 792 N N . CYS A 1 99 ? 24.527 3.689 -28.798 1.00 46.56 99 CYS A N 1
ATOM 793 C CA . CYS A 1 99 ? 25.826 4.325 -28.509 1.00 46.56 99 CYS A CA 1
ATOM 794 C C . CYS A 1 99 ? 26.933 3.291 -28.214 1.00 46.56 99 CYS A C 1
ATOM 796 O O . CYS A 1 99 ? 27.232 2.992 -27.064 1.00 46.56 99 CYS A O 1
ATOM 798 N N . CYS A 1 100 ? 27.548 2.784 -29.288 1.00 43.75 100 CYS A N 1
ATOM 799 C CA . CYS A 1 100 ? 28.921 2.257 -29.349 1.00 43.75 100 CYS A CA 1
ATOM 800 C C . CYS A 1 100 ? 29.296 1.015 -28.507 1.00 43.75 100 CYS A C 1
ATOM 802 O O . CYS A 1 100 ? 30.146 1.095 -27.625 1.00 43.75 100 CYS A O 1
ATOM 804 N N . GLU A 1 101 ? 28.805 -0.175 -28.879 1.00 45.84 101 GLU A N 1
ATOM 805 C CA . GLU A 1 101 ? 29.533 -1.440 -28.606 1.00 45.84 101 GLU A CA 1
ATOM 806 C C . GLU A 1 101 ? 30.379 -1.932 -29.796 1.00 45.84 101 GLU A C 1
ATOM 808 O O . GLU A 1 101 ? 31.075 -2.943 -29.708 1.00 45.84 101 GLU A O 1
ATOM 813 N N . GLN A 1 102 ? 30.420 -1.170 -30.889 1.00 46.91 102 GLN A N 1
ATOM 814 C CA . GLN A 1 102 ? 31.470 -1.291 -31.894 1.00 46.91 102 GLN A CA 1
ATOM 815 C C . GLN A 1 102 ? 32.305 -0.012 -31.857 1.00 46.91 102 GLN A C 1
ATOM 817 O O . GLN A 1 102 ? 31.843 1.057 -32.228 1.00 46.91 102 GLN A O 1
ATOM 822 N N . GLU A 1 103 ? 33.536 -0.168 -31.370 1.00 42.19 103 GLU A N 1
ATOM 823 C CA . GLU A 1 103 ? 34.631 0.810 -31.386 1.00 42.19 103 GLU A CA 1
ATOM 824 C C . GLU A 1 103 ? 34.675 1.845 -30.254 1.00 42.19 103 GLU A C 1
ATOM 826 O O . GLU A 1 103 ? 34.693 3.058 -30.448 1.00 42.19 103 GLU A O 1
ATOM 831 N N . SER A 1 104 ? 34.938 1.344 -29.048 1.00 48.09 104 SER A N 1
ATOM 832 C CA . SER A 1 104 ? 35.677 2.049 -27.994 1.00 48.09 104 SER A CA 1
ATOM 833 C C . SER A 1 104 ? 37.132 2.380 -28.399 1.00 48.09 104 SER A C 1
ATOM 835 O O . SER A 1 104 ? 38.074 2.102 -27.654 1.00 48.09 104 SER A O 1
ATOM 837 N N . ARG A 1 105 ? 37.347 2.977 -29.586 1.00 51.12 105 ARG A N 1
ATOM 838 C CA . ARG A 1 105 ? 38.665 3.490 -29.987 1.00 51.12 105 ARG A CA 1
ATOM 839 C C . ARG A 1 105 ? 38.756 4.900 -30.563 1.00 51.12 105 ARG A C 1
ATOM 841 O O . ARG A 1 105 ? 39.856 5.407 -30.452 1.00 51.12 105 ARG A O 1
ATOM 848 N N . ASN A 1 106 ? 37.719 5.579 -31.063 1.00 52.81 106 ASN A N 1
ATOM 849 C CA . ASN A 1 106 ? 37.909 6.929 -31.642 1.00 52.81 106 ASN A CA 1
ATOM 850 C C . ASN A 1 106 ? 36.693 7.870 -31.471 1.00 52.81 106 ASN A C 1
ATOM 852 O O . ASN A 1 106 ? 36.054 8.252 -32.443 1.00 52.81 106 ASN A O 1
ATOM 856 N N . CYS A 1 107 ? 36.390 8.305 -30.245 1.00 45.78 107 CYS A N 1
ATOM 857 C CA . CYS A 1 107 ? 35.469 9.436 -30.007 1.00 45.78 107 CYS A CA 1
ATOM 858 C C . CYS A 1 107 ? 36.157 10.601 -29.277 1.00 45.78 107 CYS A C 1
ATOM 860 O O . CYS A 1 107 ? 35.558 11.268 -28.442 1.00 45.78 107 CYS A O 1
ATOM 862 N N . ALA A 1 108 ? 37.431 10.835 -29.597 1.00 47.03 108 ALA A N 1
ATOM 863 C CA . ALA A 1 108 ? 38.087 12.123 -29.405 1.00 47.03 108 ALA A CA 1
ATOM 864 C C . ALA A 1 108 ? 38.139 12.803 -30.781 1.00 47.03 108 ALA A C 1
ATOM 866 O O . ALA A 1 108 ? 39.151 12.751 -31.472 1.00 47.03 108 ALA A O 1
ATOM 867 N N . GLY A 1 109 ? 36.992 13.311 -31.228 1.00 45.75 109 GLY A N 1
ATOM 868 C CA . GLY A 1 109 ? 36.903 14.205 -32.375 1.00 45.75 109 GLY A CA 1
ATOM 869 C C . GLY A 1 109 ? 36.703 15.609 -31.840 1.00 45.75 109 GLY A C 1
ATOM 870 O O . GLY A 1 109 ? 35.582 15.979 -31.508 1.00 45.75 109 GLY A O 1
ATOM 871 N N . GLU A 1 110 ? 37.802 16.338 -31.685 1.00 55.50 110 GLU A N 1
ATOM 872 C CA . GLU A 1 110 ? 37.788 17.795 -31.635 1.00 55.50 110 GLU A CA 1
ATOM 873 C C . GLU A 1 110 ? 37.154 18.288 -32.942 1.00 55.50 110 GLU A C 1
ATOM 875 O O . GLU A 1 110 ? 37.567 17.877 -34.027 1.00 55.50 110 GLU A O 1
ATOM 880 N N . SER A 1 111 ? 36.140 19.138 -32.847 1.00 51.34 111 SER A N 1
ATOM 881 C CA . SER A 1 111 ? 35.707 19.952 -33.977 1.00 51.34 111 SER A CA 1
ATOM 882 C C . SER A 1 111 ? 35.560 21.380 -33.479 1.00 51.34 111 SER A C 1
ATOM 884 O O . SER A 1 111 ? 34.496 21.786 -33.012 1.00 51.34 111 SER A O 1
ATOM 886 N N . ASP A 1 112 ? 36.681 22.094 -33.529 1.00 57.25 112 ASP A N 1
ATOM 887 C CA . ASP A 1 112 ? 36.682 23.531 -33.752 1.00 57.25 112 ASP A CA 1
ATOM 888 C C . ASP A 1 112 ? 36.118 23.746 -35.164 1.00 57.25 112 ASP A C 1
ATOM 890 O O . ASP A 1 112 ? 36.736 23.310 -36.137 1.00 57.25 112 ASP A O 1
ATOM 894 N N . ASP A 1 113 ? 34.938 24.352 -35.285 1.00 61.62 113 ASP A N 1
ATOM 895 C CA . ASP A 1 113 ? 34.481 24.888 -36.568 1.00 61.62 113 ASP A CA 1
ATOM 896 C C . ASP A 1 113 ? 33.775 26.225 -36.318 1.00 61.62 113 ASP A C 1
ATOM 898 O O . ASP A 1 113 ? 32.613 26.302 -35.911 1.00 61.62 113 ASP A O 1
ATOM 902 N N . ASP A 1 114 ? 34.571 27.282 -36.472 1.00 62.34 114 ASP A N 1
ATOM 903 C CA . ASP A 1 114 ? 34.143 28.661 -36.641 1.00 62.34 114 ASP A CA 1
ATOM 904 C C . ASP A 1 114 ? 33.651 28.820 -38.090 1.00 62.34 114 ASP A C 1
ATOM 906 O O . ASP A 1 114 ? 34.451 28.661 -39.013 1.00 62.34 114 ASP A O 1
ATOM 910 N N . GLY A 1 115 ? 32.385 29.180 -38.330 1.00 62.81 115 GLY A N 1
ATOM 911 C CA . GLY A 1 115 ? 32.002 29.552 -39.696 1.00 62.81 115 GLY A CA 1
ATOM 912 C C . GLY A 1 115 ? 30.521 29.741 -39.997 1.00 62.81 115 GLY A C 1
ATOM 913 O O . GLY A 1 115 ? 29.824 28.784 -40.304 1.00 62.81 115 GLY A O 1
ATOM 914 N N . ASP A 1 116 ? 30.140 31.017 -40.014 1.00 54.47 116 ASP A N 1
ATOM 915 C CA . ASP A 1 116 ? 29.307 31.688 -41.019 1.00 54.47 116 ASP A CA 1
ATOM 916 C C . ASP A 1 116 ? 27.786 31.436 -41.105 1.00 54.47 116 ASP A C 1
ATOM 918 O O . ASP A 1 116 ? 27.274 30.435 -41.598 1.00 54.47 116 ASP A O 1
ATOM 922 N N . ASP A 1 117 ? 27.090 32.491 -40.665 1.00 68.69 117 ASP A N 1
ATOM 923 C CA . ASP A 1 117 ? 25.863 33.098 -41.188 1.00 68.69 117 ASP A CA 1
ATOM 924 C C . ASP A 1 117 ? 25.375 32.589 -42.565 1.00 68.69 117 ASP A C 1
ATOM 926 O O . ASP A 1 117 ? 25.864 33.027 -43.606 1.00 68.69 117 ASP A O 1
ATOM 930 N N . GLU A 1 118 ? 24.293 31.804 -42.586 1.00 64.81 118 GLU A N 1
ATOM 931 C CA . GLU A 1 118 ? 23.409 31.716 -43.756 1.00 64.81 118 GLU A CA 1
ATOM 932 C C . GLU A 1 118 ? 21.929 31.819 -43.361 1.00 64.81 118 GLU A C 1
ATOM 934 O O . GLU A 1 118 ? 21.461 31.295 -42.347 1.00 64.81 118 GLU A O 1
ATOM 939 N N . GLU A 1 119 ? 21.216 32.601 -44.169 1.00 62.94 119 GLU A N 1
ATOM 940 C CA . GLU A 1 119 ? 19.884 33.135 -43.927 1.00 62.94 119 GLU A CA 1
ATOM 941 C C . GLU A 1 119 ? 18.785 32.063 -43.892 1.00 62.94 119 GLU A C 1
ATOM 943 O O . GLU A 1 119 ? 18.738 31.128 -44.690 1.00 62.94 119 GLU A O 1
ATOM 948 N N . ALA A 1 120 ? 17.851 32.247 -42.959 1.00 55.12 120 ALA A N 1
ATOM 949 C CA . ALA A 1 120 ? 16.742 31.343 -42.698 1.00 55.12 120 ALA A CA 1
ATOM 950 C C . ALA A 1 120 ? 15.689 31.355 -43.824 1.00 55.12 120 ALA A C 1
ATOM 952 O O . ALA A 1 120 ? 14.841 32.250 -43.890 1.00 55.12 120 ALA A O 1
ATOM 953 N N . GLU A 1 121 ? 15.670 30.310 -44.657 1.00 62.25 121 GLU A N 1
ATOM 954 C CA . GLU A 1 121 ? 14.486 29.953 -45.443 1.00 62.25 121 GLU A CA 1
ATOM 955 C C . GLU A 1 121 ? 13.409 29.350 -44.526 1.00 62.25 121 GLU A C 1
ATOM 957 O O . GLU A 1 121 ? 13.586 28.312 -43.885 1.00 62.25 121 GLU A O 1
ATOM 962 N N . VAL A 1 122 ? 12.256 30.021 -44.475 1.00 60.88 122 VAL A N 1
ATOM 963 C CA . VAL A 1 122 ? 11.049 29.581 -43.766 1.00 60.88 122 VAL A CA 1
ATOM 964 C C . VAL A 1 122 ? 10.407 28.437 -44.557 1.00 60.88 122 VAL A C 1
ATOM 966 O O . VAL A 1 122 ? 9.523 28.645 -45.387 1.00 60.88 122 VAL A O 1
ATOM 969 N N . GLY A 1 123 ? 10.905 27.223 -44.327 1.00 58.47 123 GLY A N 1
ATOM 970 C CA . GLY A 1 123 ? 10.350 25.987 -44.867 1.00 58.47 123 GLY A CA 1
ATOM 971 C C . GLY A 1 123 ? 9.018 25.626 -44.207 1.00 58.47 123 GLY A C 1
ATOM 972 O O . GLY A 1 123 ? 8.905 25.561 -42.986 1.00 58.47 123 GLY A O 1
ATOM 973 N N . GLU A 1 124 ? 8.010 25.391 -45.041 1.00 68.00 124 GLU A N 1
ATOM 974 C CA . GLU A 1 124 ? 6.651 24.982 -44.688 1.00 68.00 124 GLU A CA 1
ATOM 975 C C . GLU A 1 124 ? 6.656 23.671 -43.873 1.00 68.00 124 GLU A C 1
ATOM 977 O O . GLU A 1 124 ? 6.989 22.595 -44.379 1.00 68.00 124 GLU A O 1
ATOM 982 N N . TYR A 1 125 ? 6.304 23.771 -42.588 1.00 60.00 125 TYR A N 1
ATOM 983 C CA . TYR A 1 125 ? 6.249 22.653 -41.645 1.00 60.00 125 TYR A CA 1
ATOM 984 C C . TYR A 1 125 ? 5.108 21.704 -42.033 1.00 60.00 125 TYR A C 1
ATOM 986 O O . TYR A 1 125 ? 3.942 21.944 -41.721 1.00 60.00 125 TYR A O 1
ATOM 994 N N . LYS A 1 126 ? 5.424 20.615 -42.736 1.00 66.19 126 LYS A N 1
ATOM 995 C CA . LYS A 1 126 ? 4.494 19.491 -42.867 1.00 66.19 126 LYS A CA 1
ATOM 996 C C . LYS A 1 126 ? 4.473 18.743 -41.544 1.00 66.19 126 LYS A C 1
ATOM 998 O O . LYS A 1 126 ? 5.460 18.104 -41.191 1.00 66.19 126 LYS A O 1
ATOM 1003 N N . GLU A 1 127 ? 3.346 18.827 -40.848 1.00 68.75 127 GLU A N 1
ATOM 1004 C CA . GLU A 1 127 ? 2.974 17.931 -39.754 1.00 68.75 127 GLU A CA 1
ATOM 1005 C C . GLU A 1 127 ? 3.003 16.491 -40.293 1.00 68.75 127 GLU A C 1
ATOM 1007 O O . GLU A 1 127 ? 2.053 16.013 -40.910 1.00 68.75 127 GLU A O 1
ATOM 1012 N N . GLN A 1 128 ? 4.149 15.821 -40.162 1.00 58.31 128 GLN A N 1
ATOM 1013 C CA . GLN A 1 128 ? 4.209 14.375 -40.297 1.00 58.31 128 GLN A CA 1
ATOM 1014 C C . GLN A 1 128 ? 3.547 13.818 -39.044 1.00 58.31 128 GLN A C 1
ATOM 1016 O O . GLN A 1 128 ? 4.052 13.996 -37.939 1.00 58.31 128 GLN A O 1
ATOM 1021 N N . GLU A 1 129 ? 2.383 13.199 -39.222 1.00 68.00 129 GLU A N 1
ATOM 1022 C CA . GLU A 1 129 ? 1.779 12.338 -38.215 1.00 68.00 129 GLU A CA 1
ATOM 1023 C C . GLU A 1 129 ? 2.778 11.206 -37.952 1.00 68.00 129 GLU A C 1
ATOM 1025 O O . GLU A 1 129 ? 2.863 10.251 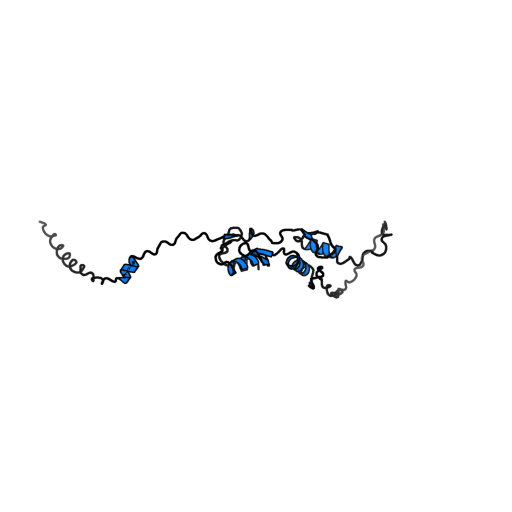-38.722 1.00 68.00 129 GLU A O 1
ATOM 1030 N N . GLU A 1 130 ? 3.611 11.375 -36.921 1.00 66.25 130 GLU A N 1
ATOM 1031 C CA . GLU A 1 130 ? 4.503 10.335 -36.425 1.00 66.25 130 GLU A CA 1
ATOM 1032 C C . GLU A 1 130 ? 3.639 9.111 -36.121 1.00 66.25 130 GLU A C 1
ATOM 1034 O O . GLU A 1 130 ? 2.816 9.112 -35.198 1.00 66.25 130 GLU A O 1
ATOM 1039 N N . GLU A 1 131 ? 3.780 8.084 -36.959 1.00 65.06 131 GLU A N 1
ATOM 1040 C CA . GLU A 1 131 ? 3.228 6.764 -36.716 1.00 65.06 131 GLU A CA 1
ATOM 1041 C C . GLU A 1 131 ? 3.729 6.357 -35.331 1.00 65.06 131 GLU A C 1
ATOM 1043 O O . GLU A 1 131 ? 4.926 6.190 -35.106 1.00 65.06 131 GLU A O 1
ATOM 1048 N N . LYS A 1 132 ? 2.807 6.321 -34.365 1.00 62.78 132 LYS A N 1
ATOM 1049 C CA . LYS A 1 132 ? 3.071 5.926 -32.986 1.00 62.78 132 LYS A CA 1
ATOM 1050 C C . LYS A 1 132 ? 3.425 4.444 -33.014 1.00 62.78 132 LYS A C 1
ATOM 1052 O O . LYS A 1 132 ? 2.562 3.591 -32.802 1.00 62.78 132 LYS A O 1
ATOM 1057 N N . ASP A 1 133 ? 4.675 4.147 -33.354 1.00 56.56 133 ASP A N 1
ATOM 1058 C CA . ASP A 1 133 ? 5.264 2.824 -33.255 1.00 56.56 133 ASP A CA 1
ATOM 1059 C C . ASP A 1 133 ? 4.916 2.321 -31.868 1.00 56.56 133 ASP A C 1
ATOM 1061 O O . ASP A 1 133 ? 5.307 2.932 -30.873 1.00 56.56 133 ASP A O 1
ATOM 1065 N N . SER A 1 134 ? 4.070 1.290 -31.829 1.00 60.22 134 SER A N 1
ATOM 1066 C CA . SER A 1 134 ? 3.454 0.746 -30.624 1.00 60.22 134 SER A CA 1
ATOM 1067 C C . SER A 1 134 ? 4.471 0.748 -29.493 1.00 60.22 134 SER A C 1
ATOM 1069 O O . SER A 1 134 ? 5.404 -0.061 -29.527 1.00 60.22 134 SER A O 1
ATOM 1071 N N . GLU A 1 135 ? 4.312 1.705 -28.571 1.00 60.06 135 GLU A N 1
ATOM 1072 C CA . GLU A 1 135 ? 5.211 1.946 -27.448 1.00 60.06 135 GLU A CA 1
ATOM 1073 C C . GLU A 1 135 ? 5.564 0.588 -26.854 1.00 60.06 135 GLU A C 1
ATOM 1075 O O . GLU A 1 135 ? 4.691 -0.159 -26.405 1.00 60.06 135 GLU A O 1
ATOM 1080 N N . GLY A 1 136 ? 6.834 0.211 -27.027 1.00 78.75 136 GLY A N 1
ATOM 1081 C CA . GLY A 1 136 ? 7.286 -1.156 -26.830 1.00 78.75 136 GLY A CA 1
ATOM 1082 C C . GLY A 1 136 ? 6.862 -1.641 -25.456 1.00 78.75 136 GLY A C 1
ATOM 1083 O O . GLY A 1 136 ? 7.257 -1.061 -24.448 1.00 78.75 136 GLY A O 1
ATOM 1084 N N . ALA A 1 137 ? 6.038 -2.685 -25.428 1.00 89.69 137 ALA A N 1
ATOM 1085 C CA . ALA A 1 137 ? 5.497 -3.217 -24.193 1.00 89.69 137 ALA A CA 1
ATOM 1086 C C . ALA A 1 137 ? 6.635 -3.570 -23.220 1.00 89.69 137 ALA A C 1
ATOM 1088 O O . ALA A 1 137 ? 7.648 -4.167 -23.598 1.00 89.69 137 ALA A O 1
ATOM 1089 N N . LEU A 1 138 ? 6.485 -3.170 -21.960 1.00 90.81 138 LEU A N 1
ATOM 1090 C CA . LEU A 1 138 ? 7.563 -3.198 -20.984 1.00 90.81 138 LEU A CA 1
ATOM 1091 C C . LEU A 1 138 ? 7.451 -4.421 -20.091 1.00 90.81 138 LEU A C 1
ATOM 1093 O O . LEU A 1 138 ? 6.553 -4.529 -19.261 1.00 90.81 138 LEU A O 1
ATOM 1097 N N . HIS A 1 139 ? 8.383 -5.350 -20.246 1.00 92.94 139 HIS A N 1
ATOM 1098 C CA . HIS A 1 139 ? 8.420 -6.561 -19.438 1.00 92.94 139 HIS A CA 1
ATOM 1099 C C . HIS A 1 139 ? 8.991 -6.282 -18.042 1.00 92.94 139 HIS A C 1
ATOM 1101 O O . HIS A 1 139 ? 9.937 -5.503 -17.892 1.00 92.94 139 HIS A O 1
ATOM 1107 N N . CYS A 1 140 ? 8.442 -6.948 -17.021 1.00 95.50 140 CYS A N 1
ATOM 1108 C CA . CYS A 1 140 ? 9.101 -7.030 -15.721 1.00 95.50 140 CYS A CA 1
ATOM 1109 C C . CYS A 1 140 ? 10.491 -7.672 -15.869 1.00 95.50 140 CYS A C 1
ATOM 1111 O O . CYS A 1 140 ? 10.686 -8.583 -16.671 1.00 95.50 140 CYS A O 1
ATOM 1113 N N . LEU A 1 141 ? 11.462 -7.173 -15.101 1.00 93.12 141 LEU A N 1
ATOM 1114 C CA . LEU A 1 141 ? 12.849 -7.646 -15.132 1.00 93.12 141 LEU A CA 1
ATOM 1115 C C . LEU A 1 141 ? 13.073 -8.930 -14.316 1.00 93.12 141 LEU A C 1
ATOM 1117 O O . LEU A 1 141 ? 14.153 -9.515 -14.396 1.00 93.12 141 LEU A O 1
ATOM 1121 N N . ASP A 1 142 ? 12.084 -9.359 -13.528 1.00 93.12 142 ASP A N 1
ATOM 1122 C CA . ASP A 1 142 ? 12.139 -10.632 -12.808 1.00 93.12 142 ASP A CA 1
ATOM 1123 C C . ASP A 1 142 ? 11.887 -11.785 -13.793 1.00 93.12 142 ASP A C 1
ATOM 1125 O O . ASP A 1 142 ? 10.817 -11.819 -14.408 1.00 93.12 142 ASP A O 1
ATOM 1129 N N . PRO A 1 143 ? 12.804 -12.757 -13.941 1.00 91.31 143 PRO A N 1
ATOM 1130 C CA . PRO A 1 143 ? 12.589 -13.907 -14.818 1.00 91.31 143 PRO A CA 1
ATOM 1131 C C . PRO A 1 143 ? 11.386 -14.770 -14.410 1.00 91.31 143 PRO A C 1
ATOM 1133 O O . PRO A 1 143 ? 10.839 -15.483 -15.251 1.00 91.31 143 PRO A O 1
ATOM 1136 N N . GLU A 1 144 ? 10.961 -14.720 -13.144 1.00 95.31 144 GLU A N 1
ATOM 1137 C CA . GLU A 1 144 ? 9.781 -15.441 -12.660 1.00 95.31 144 GLU A CA 1
ATOM 1138 C C . GLU A 1 144 ? 8.479 -14.644 -12.859 1.00 95.31 144 GLU A C 1
ATOM 1140 O O . GLU A 1 144 ? 7.384 -15.193 -12.703 1.00 95.31 144 GLU A O 1
ATOM 1145 N N . CYS A 1 145 ? 8.562 -13.363 -13.244 1.00 95.00 145 CYS A N 1
ATOM 1146 C CA . CYS A 1 145 ? 7.402 -12.509 -13.471 1.00 95.00 145 CYS A CA 1
ATOM 1147 C C . CYS A 1 145 ? 7.150 -12.269 -14.962 1.00 95.00 145 CYS A C 1
ATOM 1149 O O . CYS A 1 145 ? 7.837 -11.501 -15.626 1.00 95.00 145 CYS A O 1
ATOM 1151 N N . ALA A 1 146 ? 6.069 -12.848 -15.481 1.00 93.94 146 ALA A N 1
ATOM 1152 C CA . ALA A 1 146 ? 5.649 -12.664 -16.871 1.00 93.94 146 ALA A CA 1
ATOM 1153 C C . ALA A 1 146 ? 4.787 -11.401 -17.103 1.00 93.94 146 ALA A C 1
ATOM 1155 O O . ALA A 1 146 ? 4.053 -11.330 -18.090 1.00 93.94 146 ALA A O 1
ATOM 1156 N N . THR A 1 147 ? 4.811 -10.424 -16.188 1.00 95.75 147 THR A N 1
ATOM 1157 C CA . THR A 1 147 ? 3.963 -9.226 -16.306 1.00 95.75 147 THR A CA 1
ATOM 1158 C C . THR A 1 147 ? 4.510 -8.282 -17.370 1.00 95.75 147 THR A C 1
ATOM 1160 O O . THR A 1 147 ? 5.704 -7.984 -17.401 1.00 95.75 147 THR A O 1
ATOM 1163 N N . ILE A 1 148 ? 3.608 -7.792 -18.219 1.00 94.31 148 ILE A N 1
ATOM 1164 C CA . ILE A 1 148 ? 3.888 -6.806 -19.260 1.00 94.31 148 ILE A CA 1
ATOM 1165 C C . ILE A 1 148 ? 3.109 -5.537 -18.916 1.00 94.31 148 ILE A C 1
ATOM 1167 O O . ILE A 1 148 ? 1.896 -5.587 -18.708 1.00 94.31 148 ILE A O 1
ATOM 1171 N N . ALA A 1 149 ? 3.812 -4.417 -18.829 1.00 94.56 149 ALA A N 1
ATOM 1172 C CA . ALA A 1 149 ? 3.269 -3.098 -18.566 1.00 94.56 149 ALA A CA 1
ATOM 1173 C C . ALA A 1 149 ? 3.142 -2.303 -19.872 1.00 94.56 149 ALA A C 1
ATOM 1175 O O . ALA A 1 149 ? 3.983 -2.420 -20.765 1.00 94.56 149 ALA A O 1
ATOM 1176 N N . ALA A 1 150 ? 2.077 -1.506 -19.977 1.00 92.75 150 ALA A N 1
ATOM 1177 C CA . ALA A 1 150 ? 1.849 -0.635 -21.130 1.00 92.75 150 ALA A CA 1
ATOM 1178 C C . ALA A 1 150 ? 2.822 0.553 -21.149 1.00 92.75 150 ALA A C 1
ATOM 1180 O O . ALA A 1 150 ? 3.256 0.975 -22.212 1.00 92.75 150 ALA A O 1
ATOM 1181 N N . ASP A 1 151 ? 3.190 1.049 -19.969 1.00 92.31 151 ASP A N 1
ATOM 1182 C CA . ASP A 1 151 ? 4.082 2.185 -19.784 1.00 92.31 151 ASP A CA 1
ATOM 1183 C C . ASP A 1 151 ? 4.971 1.991 -18.540 1.00 92.31 151 ASP A C 1
ATOM 1185 O O . ASP A 1 151 ? 4.936 0.967 -17.843 1.00 92.31 151 ASP A O 1
ATOM 1189 N N . GLU A 1 152 ? 5.844 2.965 -18.304 1.00 92.44 152 GLU A N 1
ATOM 1190 C CA . GLU A 1 152 ? 6.845 2.915 -17.242 1.00 92.44 152 GLU A CA 1
ATOM 1191 C C . GLU A 1 152 ? 6.251 3.104 -15.846 1.00 92.44 152 GLU A C 1
ATOM 1193 O O . GLU A 1 152 ? 6.737 2.479 -14.902 1.00 92.44 152 GLU A O 1
ATOM 1198 N N . ASP A 1 153 ? 5.175 3.880 -15.720 1.00 93.62 153 ASP A N 1
ATOM 1199 C CA . ASP A 1 153 ? 4.480 4.098 -14.453 1.00 93.62 153 ASP A CA 1
ATOM 1200 C C . ASP A 1 153 ? 3.775 2.817 -14.000 1.00 93.62 153 ASP A C 1
ATOM 1202 O O . ASP A 1 153 ? 3.806 2.452 -12.821 1.00 93.62 153 ASP A O 1
ATOM 1206 N N . VAL A 1 154 ? 3.175 2.079 -14.935 1.00 95.00 154 VAL A N 1
ATOM 1207 C CA . VAL A 1 154 ? 2.573 0.768 -14.679 1.00 95.00 154 VAL A CA 1
ATOM 1208 C C . VAL A 1 154 ? 3.648 -0.245 -14.283 1.00 95.00 154 VAL A C 1
ATOM 1210 O O . VAL A 1 154 ? 3.441 -1.003 -13.331 1.00 95.00 154 VAL A O 1
ATOM 1213 N N . LEU A 1 155 ? 4.810 -0.248 -14.949 1.00 95.38 155 LEU A N 1
ATOM 1214 C CA . LEU A 1 155 ? 5.927 -1.128 -14.586 1.00 95.38 155 LEU A CA 1
ATOM 1215 C C . LEU A 1 155 ? 6.484 -0.801 -13.195 1.00 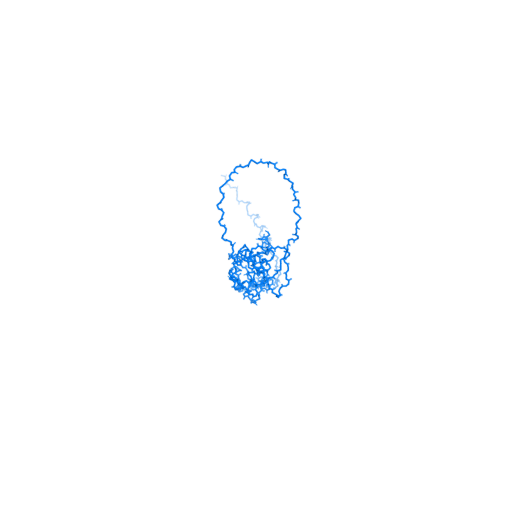95.38 155 LEU A C 1
ATOM 1217 O O . LEU A 1 155 ? 6.772 -1.711 -12.410 1.00 95.38 155 LEU A O 1
ATOM 1221 N N . TYR A 1 156 ? 6.625 0.488 -12.887 1.00 94.94 156 TYR A N 1
ATOM 1222 C CA . TYR A 1 156 ? 7.033 0.959 -11.574 1.00 94.94 156 TYR A CA 1
ATOM 1223 C C . TYR A 1 156 ? 6.033 0.495 -10.518 1.00 94.94 156 TYR A C 1
ATOM 1225 O O . TYR A 1 156 ? 6.410 -0.267 -9.634 1.00 94.94 156 TYR A O 1
ATOM 1233 N N . ASN A 1 157 ? 4.746 0.821 -10.666 1.00 93.88 157 ASN A N 1
ATOM 1234 C CA . ASN A 1 157 ? 3.684 0.410 -9.742 1.00 93.88 157 ASN A CA 1
ATOM 1235 C C . ASN A 1 157 ? 3.633 -1.111 -9.531 1.00 93.88 157 ASN A C 1
ATOM 1237 O O . ASN A 1 157 ? 3.475 -1.588 -8.403 1.00 93.88 157 ASN A O 1
ATOM 1241 N N . HIS A 1 158 ? 3.818 -1.891 -10.594 1.00 95.25 158 HIS A N 1
ATOM 1242 C CA . HIS A 1 158 ? 3.948 -3.341 -10.503 1.00 95.25 158 HIS A CA 1
ATOM 1243 C C . HIS A 1 158 ? 5.154 -3.756 -9.641 1.00 95.25 158 HIS A C 1
ATOM 1245 O O . HIS A 1 158 ? 5.013 -4.545 -8.708 1.00 95.25 158 HIS A O 1
ATOM 1251 N N . THR A 1 159 ? 6.324 -3.177 -9.901 1.00 94.94 159 THR A N 1
ATOM 1252 C CA . THR A 1 159 ? 7.577 -3.430 -9.176 1.00 94.94 159 THR A CA 1
ATOM 1253 C C . THR A 1 159 ? 7.441 -3.160 -7.676 1.00 94.94 159 THR A C 1
ATOM 1255 O O . THR A 1 159 ? 7.730 -4.043 -6.861 1.00 94.94 159 THR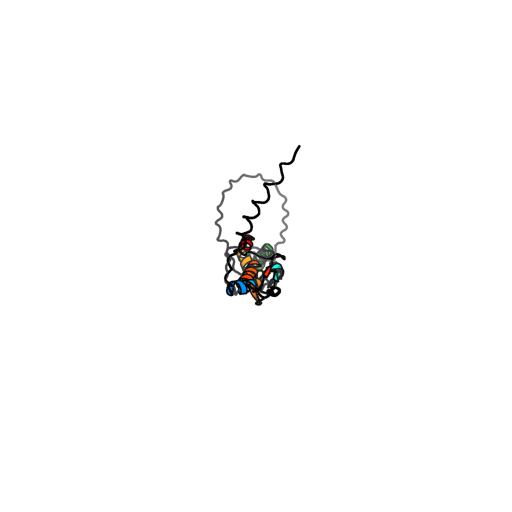 A O 1
ATOM 1258 N N . ILE A 1 160 ? 6.947 -1.978 -7.293 1.00 93.56 160 ILE A N 1
ATOM 1259 C CA . ILE A 1 160 ? 6.813 -1.591 -5.878 1.00 93.56 160 ILE A CA 1
ATOM 1260 C C . ILE A 1 160 ? 5.849 -2.509 -5.117 1.00 93.56 160 ILE A C 1
ATOM 1262 O O . ILE A 1 160 ? 6.099 -2.847 -3.957 1.00 93.56 160 ILE A O 1
ATOM 1266 N N . THR A 1 161 ? 4.749 -2.916 -5.754 1.00 91.69 161 THR A N 1
ATOM 1267 C CA . THR A 1 161 ? 3.670 -3.682 -5.103 1.00 91.69 161 THR A CA 1
ATOM 1268 C C . THR A 1 161 ? 3.938 -5.188 -5.070 1.00 91.69 161 THR A C 1
ATOM 1270 O O . THR A 1 161 ? 3.642 -5.867 -4.077 1.00 91.69 161 THR A O 1
ATOM 1273 N N . VAL A 1 162 ? 4.509 -5.740 -6.141 1.00 93.75 162 VAL A N 1
ATOM 1274 C CA . VAL A 1 162 ? 4.741 -7.183 -6.284 1.00 93.75 162 VAL A CA 1
ATOM 1275 C C . VAL A 1 162 ? 6.094 -7.579 -5.711 1.00 93.75 162 VAL A C 1
ATOM 1277 O O . VAL A 1 162 ? 6.147 -8.481 -4.875 1.00 93.75 162 VAL A O 1
ATOM 1280 N N . HIS A 1 163 ? 7.163 -6.886 -6.103 1.00 94.19 163 HIS A N 1
ATOM 1281 C CA . HIS A 1 163 ? 8.527 -7.303 -5.783 1.00 94.19 163 HIS A CA 1
ATOM 1282 C C . HIS A 1 163 ? 9.055 -6.621 -4.519 1.00 94.19 163 HIS A C 1
ATOM 1284 O O . HIS A 1 163 ? 9.532 -7.298 -3.607 1.00 94.19 163 HIS A O 1
ATOM 1290 N N . TRP A 1 164 ? 8.920 -5.297 -4.400 1.00 93.75 164 TRP A N 1
ATOM 1291 C CA . TRP A 1 164 ? 9.442 -4.585 -3.227 1.00 93.75 164 TRP A CA 1
ATOM 1292 C C . TRP A 1 164 ? 8.490 -4.591 -2.030 1.00 93.75 164 TRP A C 1
ATOM 1294 O O . TRP A 1 164 ? 8.940 -4.405 -0.904 1.00 93.75 164 TRP A O 1
ATOM 1304 N N . ASN A 1 165 ? 7.199 -4.877 -2.216 1.00 93.38 165 ASN A N 1
ATOM 1305 C CA . ASN A 1 165 ? 6.200 -4.911 -1.139 1.00 93.38 165 ASN A CA 1
ATOM 1306 C C . ASN A 1 165 ? 6.114 -3.599 -0.328 1.00 93.38 165 ASN A C 1
ATOM 1308 O O . ASN A 1 165 ? 5.831 -3.634 0.874 1.00 93.38 165 ASN A O 1
ATOM 1312 N N . MET A 1 166 ? 6.360 -2.449 -0.963 1.00 89.06 166 MET A N 1
ATOM 1313 C CA . MET A 1 166 ? 6.377 -1.142 -0.286 1.00 89.06 166 MET A CA 1
ATOM 1314 C C . MET A 1 166 ? 4.979 -0.655 0.120 1.00 89.06 166 MET A C 1
ATOM 1316 O O . MET A 1 166 ? 4.851 0.240 0.948 1.00 89.06 166 MET A O 1
ATOM 1320 N N . ASP A 1 167 ? 3.919 -1.263 -0.411 1.00 90.19 167 ASP A N 1
ATOM 1321 C CA . ASP A 1 167 ? 2.526 -0.956 -0.077 1.00 90.19 167 ASP A CA 1
ATOM 1322 C C . ASP A 1 167 ? 1.927 -1.908 0.974 1.00 90.19 167 ASP A C 1
ATOM 1324 O O . ASP A 1 167 ? 0.726 -1.846 1.262 1.00 90.19 167 ASP A O 1
ATOM 1328 N N . LYS A 1 168 ? 2.733 -2.829 1.523 1.00 93.19 168 LYS A N 1
ATOM 1329 C CA . LYS A 1 168 ? 2.244 -3.890 2.409 1.00 93.19 168 LYS A CA 1
ATOM 1330 C C . LYS A 1 168 ? 2.539 -3.585 3.868 1.00 93.19 168 LYS A C 1
ATOM 1332 O O . LYS A 1 168 ? 3.669 -3.296 4.248 1.00 93.19 168 LYS A O 1
ATOM 1337 N N . HIS A 1 169 ? 1.530 -3.763 4.712 1.00 94.88 169 HIS A N 1
ATOM 1338 C CA . HIS A 1 169 ? 1.647 -3.701 6.165 1.00 94.88 169 HIS A CA 1
ATOM 1339 C C . HIS A 1 169 ? 1.422 -5.078 6.782 1.00 94.88 169 HIS A C 1
ATOM 1341 O O . HIS A 1 169 ? 0.657 -5.899 6.266 1.00 94.88 169 HIS A O 1
ATOM 1347 N N . ARG A 1 170 ? 2.046 -5.329 7.933 1.00 96.12 170 ARG A N 1
ATOM 1348 C CA . ARG A 1 170 ? 1.759 -6.514 8.744 1.00 96.12 170 ARG A CA 1
ATOM 1349 C C . ARG A 1 170 ? 0.718 -6.159 9.798 1.00 96.12 170 ARG A C 1
ATOM 1351 O O . ARG A 1 170 ? 0.943 -5.272 10.614 1.00 96.12 170 ARG A O 1
ATOM 1358 N N . CYS A 1 171 ? -0.413 -6.863 9.809 1.00 96.94 171 CYS A N 1
ATOM 1359 C CA . CYS A 1 171 ? -1.427 -6.656 10.835 1.00 96.94 171 CYS A CA 1
ATOM 1360 C C . CYS A 1 171 ? -0.854 -6.999 12.223 1.00 96.94 171 CYS A C 1
ATOM 1362 O O . CYS A 1 171 ? -0.445 -8.143 12.424 1.00 96.94 171 CYS A O 1
ATOM 1364 N N . PRO A 1 172 ? -0.865 -6.078 13.200 1.00 96.06 172 PRO A N 1
ATOM 1365 C CA . PRO A 1 172 ? -0.328 -6.345 14.538 1.00 96.06 172 PRO A CA 1
ATOM 1366 C C . PRO A 1 172 ? -1.108 -7.426 15.297 1.00 96.06 172 PRO A C 1
ATOM 1368 O O . PRO A 1 172 ? -0.541 -8.101 16.151 1.00 96.06 172 PRO A O 1
ATOM 1371 N N . LYS A 1 173 ? -2.391 -7.640 14.966 1.00 96.00 173 LYS A N 1
ATOM 1372 C CA . LYS A 1 173 ? -3.238 -8.594 15.687 1.00 96.00 173 LYS A CA 1
ATOM 1373 C C . LYS A 1 173 ? -3.127 -10.030 15.182 1.00 96.00 173 LYS A C 1
ATOM 1375 O O . LYS A 1 173 ? -3.018 -10.953 15.982 1.00 96.00 173 LYS A O 1
ATOM 1380 N N . CYS A 1 174 ? -3.155 -10.237 13.866 1.00 96.62 174 CYS A N 1
ATOM 1381 C CA . CYS A 1 174 ? -3.101 -11.579 13.273 1.00 96.62 174 CYS A CA 1
ATOM 1382 C C . CYS A 1 174 ? -1.809 -11.874 12.500 1.00 96.62 174 CYS A C 1
ATOM 1384 O O . CYS A 1 174 ? -1.681 -12.947 11.917 1.00 96.62 174 CYS A O 1
ATOM 1386 N N . SER A 1 175 ? -0.857 -10.936 12.462 1.00 95.44 175 SER A N 1
ATOM 1387 C CA . SER A 1 175 ? 0.411 -11.042 11.721 1.00 95.44 175 SER A CA 1
ATOM 1388 C C . SER A 1 175 ? 0.278 -11.271 10.208 1.00 95.44 175 SER A C 1
ATOM 1390 O O . SER A 1 175 ? 1.278 -11.547 9.544 1.00 95.44 175 SER A O 1
ATOM 1392 N N . LYS A 1 176 ? -0.926 -11.135 9.635 1.00 96.31 176 LYS A N 1
ATOM 1393 C CA . LYS A 1 176 ? -1.158 -11.269 8.193 1.00 96.31 176 LYS A CA 1
ATOM 1394 C C . LYS A 1 176 ? -0.624 -10.047 7.445 1.00 96.31 176 LYS A C 1
ATOM 1396 O O . LYS A 1 176 ? -0.879 -8.915 7.853 1.00 96.31 176 LYS A O 1
ATOM 1401 N N . THR A 1 177 ? 0.074 -10.279 6.336 1.00 95.50 177 THR A N 1
ATOM 1402 C CA . THR A 1 177 ? 0.511 -9.224 5.413 1.00 95.50 177 THR A CA 1
ATOM 1403 C C . THR A 1 177 ? -0.658 -8.763 4.545 1.00 95.50 177 THR A C 1
ATOM 1405 O O . THR A 1 177 ? -1.337 -9.586 3.928 1.00 95.50 177 THR A O 1
ATOM 1408 N N . ILE A 1 178 ? -0.899 -7.455 4.507 1.00 95.38 178 ILE A N 1
ATOM 1409 C CA . ILE A 1 178 ? -2.012 -6.806 3.810 1.00 95.38 178 ILE A CA 1
ATOM 1410 C C . ILE A 1 178 ? -1.438 -5.730 2.885 1.00 95.38 178 ILE A C 1
ATOM 1412 O O . ILE A 1 178 ? -0.703 -4.874 3.361 1.00 95.38 178 ILE A O 1
ATOM 1416 N N . GLY A 1 179 ? -1.764 -5.777 1.591 1.00 90.94 179 GLY A N 1
ATOM 1417 C CA . GLY A 1 179 ? -1.422 -4.719 0.626 1.00 90.94 179 GLY A CA 1
ATOM 1418 C C . GLY A 1 179 ? -2.457 -3.593 0.571 1.00 90.94 179 GLY A C 1
ATOM 1419 O O . GLY A 1 179 ? -3.522 -3.689 1.194 1.00 90.94 179 GLY A O 1
ATOM 1420 N N . GLY A 1 180 ? -2.170 -2.551 -0.210 1.00 86.19 180 GLY A N 1
ATOM 1421 C CA . GLY A 1 180 ? -3.035 -1.375 -0.355 1.00 86.19 180 GLY A CA 1
ATOM 1422 C C . GLY A 1 180 ? -2.843 -0.308 0.728 1.00 86.19 180 GLY A C 1
ATOM 1423 O O . GLY A 1 180 ? -3.816 0.359 1.100 1.00 86.19 180 GLY A O 1
ATOM 1424 N N . HIS A 1 181 ? -1.614 -0.161 1.233 1.00 89.62 181 HIS A N 1
ATOM 1425 C CA . HIS A 1 181 ? -1.200 0.852 2.208 1.00 89.62 181 HIS A CA 1
ATOM 1426 C C . HIS A 1 181 ? -2.046 0.838 3.502 1.00 89.62 181 HIS A C 1
ATOM 1428 O O . HIS A 1 181 ? -2.649 -0.175 3.883 1.00 89.62 181 HIS A O 1
ATOM 1434 N N . GLU A 1 182 ? -2.115 1.981 4.187 1.00 92.31 182 GLU A N 1
ATOM 1435 C CA . GLU A 1 182 ? -2.862 2.170 5.433 1.00 92.31 182 GLU A CA 1
ATOM 1436 C C . GLU A 1 182 ? -4.352 1.838 5.272 1.00 92.31 182 GLU A C 1
ATOM 1438 O O . GLU A 1 182 ? -4.964 1.249 6.163 1.00 92.31 182 GLU A O 1
ATOM 1443 N N . ARG A 1 183 ? -4.940 2.141 4.105 1.00 91.00 183 ARG A N 1
ATOM 1444 C CA . ARG A 1 183 ? -6.358 1.877 3.817 1.00 91.00 183 ARG A CA 1
ATOM 1445 C C . ARG A 1 183 ? -6.656 0.382 3.766 1.00 91.00 183 ARG A C 1
ATOM 1447 O O . ARG A 1 183 ? -7.654 -0.072 4.331 1.00 91.00 183 ARG A O 1
ATOM 1454 N N . GLY A 1 184 ? -5.799 -0.392 3.102 1.00 92.75 184 GLY A N 1
ATOM 1455 C CA . GLY A 1 184 ? -5.907 -1.846 3.053 1.00 92.75 184 GLY A CA 1
ATOM 1456 C C . GLY A 1 184 ? -5.843 -2.459 4.450 1.00 92.75 184 GLY A C 1
ATOM 1457 O O . GLY A 1 184 ? -6.701 -3.277 4.806 1.00 92.75 184 GLY A O 1
ATOM 1458 N N . LEU A 1 185 ? -4.885 -2.002 5.262 1.00 95.12 185 LEU A N 1
ATOM 1459 C CA . LEU A 1 185 ? -4.712 -2.442 6.643 1.00 95.12 185 LEU A CA 1
ATOM 1460 C C . LEU A 1 185 ? -5.908 -2.073 7.528 1.00 95.12 185 LEU A C 1
ATOM 1462 O O . LEU A 1 185 ? -6.440 -2.941 8.220 1.00 95.12 185 LEU A O 1
ATOM 1466 N N . ALA A 1 186 ? -6.362 -0.821 7.490 1.00 94.12 186 ALA A N 1
ATOM 1467 C CA . ALA A 1 186 ? -7.506 -0.374 8.273 1.00 94.12 186 ALA A CA 1
ATOM 1468 C C . ALA A 1 186 ? -8.741 -1.233 7.958 1.00 94.12 186 ALA A C 1
ATOM 1470 O O . ALA A 1 186 ? -9.439 -1.686 8.868 1.00 94.12 186 ALA A O 1
ATOM 1471 N N . ARG A 1 187 ? -9.001 -1.502 6.668 1.00 93.69 187 ARG A N 1
ATOM 1472 C CA . ARG A 1 187 ? -10.156 -2.303 6.222 1.00 93.69 187 ARG A CA 1
ATOM 1473 C C . ARG A 1 187 ? -10.063 -3.729 6.736 1.00 93.69 187 ARG A C 1
ATOM 1475 O O . ARG A 1 187 ? -11.062 -4.331 7.138 1.00 93.69 187 ARG A O 1
ATOM 1482 N N . HIS A 1 188 ? -8.857 -4.282 6.718 1.00 95.81 188 HIS A N 1
ATOM 1483 C CA . HIS A 1 188 ? -8.596 -5.591 7.283 1.00 95.81 188 HIS A CA 1
ATOM 1484 C C . HIS A 1 188 ? -8.896 -5.623 8.788 1.00 95.81 188 HIS A C 1
ATOM 1486 O O . HIS A 1 188 ? -9.639 -6.502 9.216 1.00 95.81 188 HIS A O 1
ATOM 1492 N N . ILE A 1 189 ? -8.391 -4.657 9.565 1.00 95.44 189 ILE A N 1
ATOM 1493 C CA . ILE A 1 189 ? -8.616 -4.611 11.017 1.00 95.44 189 ILE A CA 1
ATOM 1494 C C . ILE A 1 189 ? -10.106 -4.478 11.317 1.00 95.44 189 ILE A C 1
ATOM 1496 O O . ILE A 1 189 ? -10.642 -5.293 12.051 1.00 95.44 189 ILE A O 1
ATOM 1500 N N . TRP A 1 190 ? -10.814 -3.557 10.669 1.00 91.81 190 TRP A N 1
ATOM 1501 C CA . TRP A 1 190 ? -12.246 -3.388 10.920 1.00 91.81 190 TRP A CA 1
ATOM 1502 C C . TRP A 1 190 ? -13.069 -4.642 10.599 1.00 91.81 190 TRP A C 1
ATOM 1504 O O . TRP A 1 190 ? -13.983 -5.004 11.335 1.00 91.81 190 TRP A O 1
ATOM 1514 N N . SER A 1 191 ? -12.758 -5.323 9.493 1.00 94.31 191 SER A N 1
ATOM 1515 C CA . SER A 1 191 ? -13.523 -6.502 9.060 1.00 94.31 191 SER A CA 1
ATOM 1516 C C . SER A 1 191 ? -13.172 -7.786 9.816 1.00 94.31 191 SER A C 1
ATOM 1518 O O . SER A 1 191 ? -13.999 -8.694 9.880 1.00 94.31 191 SER A O 1
ATOM 1520 N N . ARG A 1 192 ? -11.951 -7.907 10.350 1.00 97.19 192 ARG A N 1
ATOM 1521 C CA . ARG A 1 192 ? -11.452 -9.138 10.993 1.00 97.19 192 ARG A CA 1
ATOM 1522 C C . ARG A 1 192 ? -11.257 -9.018 12.503 1.00 97.19 192 ARG A C 1
ATOM 1524 O O . ARG A 1 192 ? -11.188 -10.051 13.162 1.00 97.19 192 ARG A O 1
ATOM 1531 N N . HIS A 1 193 ? -11.190 -7.800 13.028 1.00 95.38 193 HIS A N 1
ATOM 1532 C CA . HIS A 1 193 ? -10.924 -7.465 14.428 1.00 95.38 193 HIS A CA 1
ATOM 1533 C C . HIS A 1 193 ? -11.897 -6.362 14.902 1.00 95.38 193 HIS A C 1
ATOM 1535 O O . HIS A 1 193 ? -11.476 -5.233 15.153 1.00 95.38 193 HIS A O 1
ATOM 1541 N N . PRO A 1 194 ? -13.214 -6.649 14.982 1.00 92.12 194 PRO A N 1
ATOM 1542 C CA . PRO A 1 194 ? -14.235 -5.658 15.354 1.00 92.12 194 PRO A CA 1
ATOM 1543 C C . PRO A 1 194 ? -14.123 -5.177 16.812 1.00 92.12 194 PRO A C 1
ATOM 154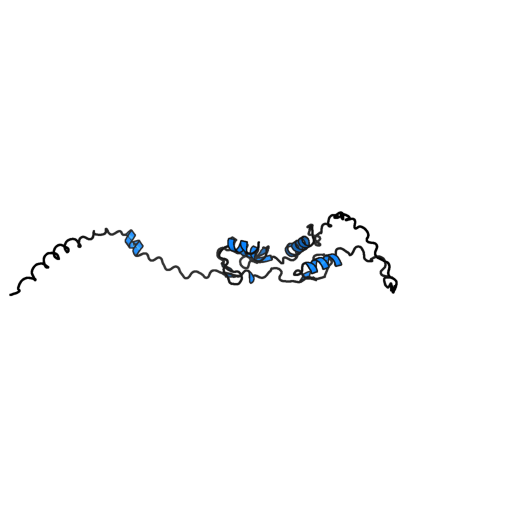5 O O . PRO A 1 194 ? -14.726 -4.176 17.185 1.00 92.12 194 PRO A O 1
ATOM 1548 N N . ASP A 1 195 ? -13.371 -5.904 17.633 1.00 93.50 195 ASP A N 1
ATOM 1549 C CA . ASP A 1 195 ? -13.003 -5.586 19.010 1.00 93.50 195 ASP A CA 1
ATOM 1550 C C . ASP A 1 195 ? -11.859 -4.562 19.111 1.00 93.50 195 ASP A C 1
ATOM 1552 O O . ASP A 1 195 ? -11.613 -4.010 20.185 1.00 93.50 195 ASP A O 1
ATOM 1556 N N . VAL A 1 196 ? -11.181 -4.273 17.996 1.00 94.50 196 VAL A N 1
ATOM 1557 C CA . VAL A 1 196 ? -10.055 -3.342 17.929 1.00 94.50 196 VAL A CA 1
ATOM 1558 C C . VAL A 1 196 ? -10.509 -1.991 17.388 1.00 94.50 196 VAL A C 1
ATOM 1560 O O . VAL A 1 196 ? -11.071 -1.878 16.297 1.00 94.50 196 VAL A O 1
ATOM 1563 N N . LYS A 1 197 ? -10.185 -0.923 18.117 1.00 93.88 197 LYS A N 1
ATOM 1564 C CA . LYS A 1 197 ? -10.452 0.449 17.687 1.00 93.88 197 LYS A CA 1
ATOM 1565 C C . LYS A 1 197 ? -9.312 0.968 16.812 1.00 93.88 197 LYS A C 1
ATOM 1567 O O . LYS A 1 197 ? -8.178 1.110 17.267 1.00 93.88 197 LYS A O 1
ATOM 1572 N N . VAL A 1 198 ? -9.627 1.296 15.562 1.00 94.31 198 VAL A N 1
ATOM 1573 C CA . VAL A 1 198 ? -8.654 1.819 14.593 1.00 94.31 198 VAL A CA 1
ATOM 1574 C C . VAL A 1 198 ? -8.541 3.339 14.713 1.00 94.31 198 VAL A C 1
ATOM 1576 O O . VAL A 1 198 ? -9.547 4.055 14.713 1.00 94.31 198 VAL A O 1
ATOM 1579 N N . LEU A 1 199 ? -7.310 3.832 14.813 1.00 94.31 199 LEU A N 1
ATOM 1580 C CA . LEU A 1 199 ? -6.966 5.250 14.803 1.00 94.31 199 LEU A CA 1
ATOM 1581 C C . LEU A 1 199 ? -6.142 5.575 13.549 1.00 94.31 199 LEU A C 1
ATOM 1583 O O . LEU A 1 199 ? -5.453 4.706 13.020 1.00 94.31 199 LEU A O 1
ATOM 1587 N N . SER A 1 200 ? -6.190 6.829 13.105 1.00 91.50 200 SER A N 1
ATOM 1588 C CA . SER A 1 200 ? -5.286 7.391 12.096 1.00 91.50 200 SER A CA 1
ATOM 1589 C C . SER A 1 200 ? -4.768 8.737 12.588 1.00 91.50 200 SER A C 1
ATOM 1591 O O . SER A 1 200 ? -5.515 9.719 12.622 1.00 91.50 200 SER A O 1
ATOM 1593 N N . GLY A 1 201 ? -3.499 8.794 13.001 1.00 91.06 201 GLY A N 1
ATOM 1594 C CA . GLY A 1 201 ? -2.906 10.016 13.556 1.00 91.06 201 GLY A CA 1
ATOM 1595 C C . GLY A 1 201 ? -3.582 10.439 14.863 1.00 91.06 201 GLY A C 1
ATOM 1596 O O . GLY A 1 201 ? -3.947 11.602 15.038 1.00 91.06 201 GLY A O 1
ATOM 1597 N N . GLY A 1 202 ? -3.835 9.471 15.745 1.00 90.19 202 GLY A N 1
ATOM 1598 C CA . GLY A 1 202 ? -4.483 9.653 17.045 1.00 90.19 202 GLY A CA 1
ATOM 1599 C C . GLY A 1 202 ? -6.000 9.875 17.008 1.00 90.19 202 GLY A C 1
ATOM 1600 O O . GLY A 1 202 ? -6.630 9.922 18.065 1.00 90.19 202 GLY A O 1
ATOM 1601 N N . ARG A 1 203 ? -6.620 9.994 15.827 1.00 90.00 203 ARG A N 1
ATOM 1602 C CA . ARG A 1 203 ? -8.072 10.192 15.696 1.00 90.00 203 ARG A CA 1
ATOM 1603 C C . ARG A 1 203 ? -8.781 8.871 15.397 1.00 90.00 203 ARG A C 1
ATOM 1605 O O . ARG A 1 203 ? -8.346 8.167 14.487 1.00 90.00 203 ARG A O 1
ATOM 1612 N N . PRO A 1 204 ? -9.861 8.525 16.122 1.00 89.94 204 PRO A N 1
ATOM 1613 C CA . PRO A 1 204 ? -10.683 7.370 15.788 1.00 89.94 204 PRO A CA 1
ATOM 1614 C C . PRO A 1 204 ? -11.266 7.489 14.388 1.00 89.94 204 PRO A C 1
ATOM 1616 O O . PRO A 1 204 ? -11.833 8.524 14.048 1.00 89.94 204 PRO A O 1
ATOM 1619 N N . ILE A 1 205 ? -11.181 6.409 13.619 1.00 87.88 205 ILE A N 1
ATOM 1620 C CA . ILE A 1 205 ? -11.964 6.271 12.396 1.00 87.88 205 ILE A CA 1
ATOM 1621 C C . ILE A 1 205 ? -13.347 5.803 12.854 1.00 87.88 205 ILE A C 1
ATOM 1623 O O . ILE A 1 205 ? -13.520 4.646 13.223 1.00 87.88 205 ILE A O 1
ATOM 1627 N N . SER A 1 206 ? -14.302 6.725 12.969 1.00 81.69 206 SER A N 1
ATOM 1628 C CA . SER A 1 206 ? -15.669 6.411 13.410 1.00 81.69 206 SER A CA 1
ATOM 1629 C C . SER A 1 206 ? -16.553 5.892 12.282 1.00 81.69 206 SER A C 1
ATOM 1631 O O . SER A 1 206 ? -17.505 5.165 12.555 1.00 81.69 206 SER A O 1
ATOM 1633 N N . ASP A 1 207 ? -16.230 6.244 11.038 1.00 83.12 207 ASP A N 1
ATOM 1634 C CA . ASP A 1 207 ? -16.993 5.871 9.854 1.00 83.12 207 ASP A CA 1
ATOM 1635 C C . ASP A 1 207 ? -16.053 5.468 8.706 1.00 83.12 207 ASP A C 1
ATOM 1637 O O . ASP A 1 207 ? -15.123 6.193 8.341 1.00 83.12 207 ASP A O 1
ATOM 1641 N N . TRP A 1 208 ? -16.293 4.284 8.141 1.00 73.25 208 TRP A N 1
ATOM 1642 C CA . TRP A 1 208 ? -15.565 3.792 6.971 1.00 73.25 208 TRP A CA 1
ATOM 1643 C C . TRP A 1 208 ? -15.911 4.536 5.693 1.00 73.25 208 TRP A C 1
ATOM 1645 O O . TRP A 1 208 ? -15.076 4.609 4.788 1.00 73.25 208 TRP A O 1
ATOM 1655 N N . ASP A 1 209 ? -17.139 5.030 5.583 1.00 77.25 209 ASP A N 1
ATOM 1656 C CA . ASP A 1 209 ? -17.602 5.716 4.385 1.00 77.25 209 ASP A CA 1
ATOM 1657 C C . ASP A 1 209 ? -16.968 7.107 4.291 1.00 77.25 209 ASP A C 1
ATOM 1659 O O . ASP A 1 209 ? -16.529 7.508 3.213 1.00 77.25 209 ASP A O 1
ATOM 1663 N N . GLU A 1 210 ? -16.759 7.769 5.432 1.00 74.31 210 GLU A N 1
ATOM 1664 C CA . GLU A 1 210 ? -15.968 9.000 5.520 1.00 74.31 210 GLU A CA 1
ATOM 1665 C C . GLU A 1 210 ? -14.493 8.752 5.159 1.00 74.31 210 GLU A C 1
ATOM 1667 O O . GLU A 1 210 ? -13.902 9.497 4.376 1.00 74.31 210 GLU A O 1
ATOM 1672 N N . TYR A 1 211 ? -13.905 7.650 5.637 1.00 69.19 211 TYR A N 1
ATOM 1673 C CA . TYR A 1 211 ? -12.516 7.298 5.321 1.00 69.19 211 TYR A CA 1
ATOM 1674 C C . TYR A 1 211 ? -12.312 6.904 3.845 1.00 69.19 211 TYR A C 1
ATOM 1676 O O . TYR A 1 211 ? -11.243 7.137 3.277 1.00 69.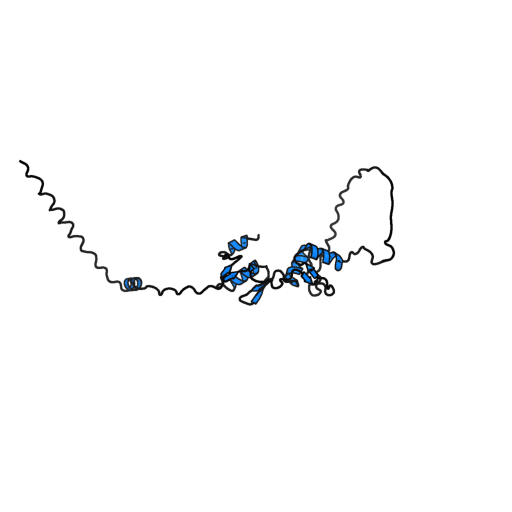19 211 TYR A O 1
ATOM 1684 N N . ARG A 1 212 ? -13.336 6.349 3.178 1.00 70.12 212 ARG A N 1
ATOM 1685 C CA . ARG A 1 212 ? -13.308 6.093 1.726 1.00 70.12 212 ARG A CA 1
ATOM 1686 C C . ARG A 1 212 ? -13.223 7.381 0.905 1.00 70.12 212 ARG A C 1
ATOM 1688 O O . ARG A 1 212 ? -12.585 7.357 -0.144 1.00 70.12 212 ARG A O 1
ATOM 1695 N N . ALA A 1 213 ? -13.809 8.479 1.382 1.00 72.88 213 ALA A N 1
ATOM 1696 C CA . ALA A 1 213 ? -13.801 9.765 0.684 1.00 72.88 213 ALA A CA 1
ATOM 1697 C C . ALA A 1 213 ? -12.430 10.473 0.706 1.00 72.88 213 ALA A C 1
ATOM 1699 O O . ALA A 1 213 ? -12.183 11.349 -0.112 1.00 72.88 213 ALA A O 1
ATOM 1700 N N . TRP A 1 214 ? -11.518 10.087 1.604 1.00 63.03 214 TRP A N 1
ATOM 1701 C CA . TRP A 1 214 ? -10.222 10.755 1.809 1.00 63.03 214 TRP A CA 1
ATOM 1702 C C . TRP A 1 214 ? -9.125 10.397 0.794 1.00 63.03 214 TRP A C 1
ATOM 1704 O O . TRP A 1 214 ? -7.983 10.823 0.938 1.00 63.03 214 TRP A O 1
ATOM 1714 N N . GLY A 1 215 ? -9.426 9.608 -0.231 1.00 59.12 215 GLY A N 1
ATOM 1715 C CA . GLY A 1 215 ? -8.494 9.446 -1.347 1.00 59.12 215 GLY A CA 1
ATOM 1716 C C . GLY A 1 215 ? -9.175 8.807 -2.535 1.00 59.12 215 GLY A C 1
ATOM 1717 O O . GLY A 1 215 ? -8.845 7.670 -2.887 1.00 59.12 215 GLY A O 1
ATOM 1718 N N . ALA A 1 216 ? -10.182 9.527 -3.020 1.00 45.72 216 ALA A N 1
ATOM 1719 C CA . ALA A 1 216 ? -10.506 9.624 -4.431 1.00 45.72 216 ALA A CA 1
ATOM 1720 C C . ALA A 1 216 ? -9.841 10.896 -4.975 1.00 45.72 216 ALA A C 1
ATOM 1722 O O . ALA A 1 216 ? -9.700 11.850 -4.174 1.00 45.72 216 ALA A O 1
#

Secondary structure (DSSP, 8-state):
----SSSSSSSSSSSTTSSSS--------HHHHHHHH--PPPPPPPP---EEEGGGS-BS---SEEE-SSTT---EEETT-HHHHHHHHHHHTS--TTS-SS-TT--------------------------------EE-S-TT---EESSHHHHHHHIIIIIS-TT-EE-TTT--EE-SHHHHHHHHHHHH-TTSEEEETTEE---HHHHHHTT-

Organism: NCBI:txid231916